Protein AF-0000000082406038 (afdb_homodimer)

Nearest PDB structures (foldseek):
  1y0g-assembly2_D  TM=9.071E-01  e=5.105E-19  Escherichia coli
  1wub-assembly1_A  TM=9.339E-01  e=1.205E-18  Thermus thermophilus
  7bwl-assembly1_A  TM=9.063E-01  e=7.434E-19  Pseudomonas aeruginosa PAO1
  5ixg-assembly1_A  TM=8.785E-01  e=8.938E-15  Burkholderia cenocepacia PC184
  5w39-assembly1_A  TM=8.557E-01  e=1.255E-11  Campylobacter jejuni

Solvent-accessible surface area (backbone atoms only — not comparable to full-atom values): 18402 Å² total; per-residue (Å²): 127,76,62,43,70,61,84,76,61,73,58,42,46,25,37,50,38,63,81,48,34,46,48,32,38,36,31,38,32,56,73,25,26,42,42,59,35,33,45,78,40,61,50,38,38,38,37,24,37,91,90,45,54,72,45,42,39,36,40,33,38,53,74,34,52,44,51,88,39,70,68,60,41,56,51,45,40,30,77,68,44,43,24,25,90,82,28,42,52,30,39,38,37,50,76,46,46,32,66,50,86,94,34,31,37,39,30,23,45,35,33,35,55,85,32,74,44,80,45,63,28,48,30,40,77,51,46,75,31,65,59,90,80,73,41,42,31,35,11,35,38,33,36,39,72,46,52,42,53,82,35,72,34,63,72,79,50,71,40,93,92,60,62,32,44,60,51,58,53,35,39,38,41,34,28,36,23,27,32,44,57,131,125,75,63,45,66,60,83,79,61,73,58,41,46,26,39,51,38,64,81,46,32,44,50,33,37,35,32,40,32,54,72,25,26,41,43,60,35,33,46,77,39,61,51,38,39,39,36,23,38,89,88,44,53,70,44,41,39,35,41,33,38,53,74,35,52,43,51,90,38,71,67,60,39,55,52,46,40,30,76,68,42,43,24,25,89,82,28,43,54,28,38,39,38,51,75,45,44,33,69,49,88,93,34,32,37,40,30,22,44,35,33,36,54,86,32,75,44,79,45,63,28,48,31,41,77,52,46,72,32,64,57,92,79,76,40,40,30,34,11,34,38,33,35,38,74,48,50,43,54,83,33,72,35,64,72,80,51,70,40,93,90,62,64,33,46,61,50,57,51,35,40,36,40,34,29,36,24,27,32,45,58,132

pLDDT: mean 94.48, std 10.63, range [30.25, 98.94]

Foldseek 3Di:
DPQPQDVADDAAKWKWDLVQKWKKKWWDFPNPDIQIKTQNDKIKMWGAHPVRHIKIKMKTQLLRICSPDPVVSVVCCPPLHQVCVVPRMKMWIWDGWDDDPQWIKTWTWIAGSRDTDIFIKTKHWPDWDQPDPQGIKTKMKIKDKDFSVNNVNDDFAADPVGDGRIHRIMIIIIITMIGGDD/DPQPQDVADDAAKWWWDLVQKWKKKWWDFPNPDIQIKTQNDKIKMWGAHPVRHIKIKMKTQLLRICSPDPVVSVVCCPPLHQVCVVPRMKMWIWDGWDDDPQWIKTWTWIAGSRDTDIDIKTKHWPDWDQPDPQGIKTKMKIKDKDFSVNNVNDDFAADPVGDGRIHRIMIIIIITMIGGDD

Sequence (364 aa):
MTTATLPTLTAGTWVIDTVHSTVGFSVRHLMVSKVRGTFDEFSGTITVAEDGTPAVEAEISVDSINTKNEQRDGHIKSADFFDVEKFPKATFKSTAVRSKGSDFVLAGDFTLHGVTREVELNLEFNGVNPGMGQGPVAGFEATTVINRKDFDISIEMPLEGGGAVVGDKITITLEIEAGLQAMTTATLPTLTAGTWVIDTVHSTVGFSVRHLMVSKVRGTFDEFSGTITVAEDGTPAVEAEISVDSINTKNEQRDGHIKSADFFDVEKFPKATFKSTAVRSKGSDFVLAGDFTLHGVTREVELNLEFNGVNPGMGQGPVAGFEATTVINRKDFDISIEMPLEGGGAVVGDKITITLEIEAGLQA

Structure (mmCIF, N/CA/C/O backbone):
data_AF-0000000082406038-model_v1
#
loop_
_entity.id
_entity.type
_entity.pdbx_description
1 polymer 'Polyisoprenoid-binding protein YceI'
#
loop_
_atom_site.group_PDB
_atom_site.id
_atom_site.type_symbol
_atom_site.label_atom_id
_atom_site.label_alt_id
_atom_site.label_comp_id
_atom_site.label_asym_id
_atom_site.label_entity_id
_atom_site.label_seq_id
_atom_site.pdbx_PDB_ins_code
_atom_site.Cartn_x
_atom_site.Cartn_y
_atom_site.Cartn_z
_atom_site.occupancy
_atom_site.B_iso_or_equiv
_atom_site.auth_seq_id
_atom_site.auth_comp_id
_atom_site.auth_asym_id
_atom_site.auth_atom_id
_atom_site.pdbx_PDB_model_num
ATOM 1 N N . MET A 1 1 ? 7.359 33.344 -6.293 1 30.25 1 MET A N 1
ATOM 2 C CA . MET A 1 1 ? 6.977 31.938 -6.285 1 30.25 1 MET A CA 1
ATOM 3 C C . MET A 1 1 ? 5.496 31.766 -5.961 1 30.25 1 MET A C 1
ATOM 5 O O . MET A 1 1 ? 5.047 32.156 -4.879 1 30.25 1 MET A O 1
ATOM 9 N N . THR A 1 2 ? 4.629 31.891 -6.918 1 34.66 2 THR A N 1
ATOM 10 C CA . THR A 1 2 ? 3.205 32.031 -6.625 1 34.66 2 THR A CA 1
ATOM 11 C C . THR A 1 2 ? 2.729 30.844 -5.766 1 34.66 2 THR A C 1
ATOM 13 O O . THR A 1 2 ? 2.9 29.688 -6.141 1 34.66 2 THR A O 1
ATOM 16 N N . THR A 1 3 ? 2.82 31 -4.469 1 43.44 3 THR A N 1
ATOM 17 C CA . THR A 1 3 ? 2.25 30.047 -3.518 1 43.44 3 THR A CA 1
ATOM 18 C C . THR A 1 3 ? 0.806 29.719 -3.883 1 43.44 3 THR A C 1
ATOM 20 O O . THR A 1 3 ? -0.015 30.625 -4.066 1 43.44 3 THR A O 1
ATOM 23 N N . ALA A 1 4 ? 0.673 28.766 -4.801 1 48.28 4 ALA A N 1
ATOM 24 C CA . ALA A 1 4 ? -0.707 28.391 -5.105 1 48.28 4 ALA A CA 1
ATOM 25 C C . ALA A 1 4 ? -1.528 28.234 -3.83 1 48.28 4 ALA A C 1
ATOM 27 O O . ALA A 1 4 ? -1.001 27.844 -2.791 1 48.28 4 ALA A O 1
ATOM 28 N N . THR A 1 5 ? -2.564 29 -3.732 1 48.31 5 THR A N 1
ATOM 29 C CA . THR A 1 5 ? -3.486 28.828 -2.613 1 48.31 5 THR A CA 1
ATOM 30 C C . THR A 1 5 ? -4.207 27.484 -2.699 1 48.31 5 THR A C 1
ATOM 32 O O . THR A 1 5 ? -4.656 27.078 -3.775 1 48.31 5 THR A O 1
ATOM 35 N N . LEU A 1 6 ? -3.816 26.297 -2.145 1 54.88 6 LEU A N 1
ATOM 36 C CA . LEU A 1 6 ? -4.656 25.109 -1.943 1 54.88 6 LEU A CA 1
ATOM 37 C C . LEU A 1 6 ? -6.121 25.516 -1.812 1 54.88 6 LEU A C 1
ATOM 39 O O . LEU A 1 6 ? -6.438 26.594 -1.312 1 54.88 6 LEU A O 1
ATOM 43 N N . PRO A 1 7 ? -7.047 25.047 -2.67 1 60.03 7 PRO A N 1
ATOM 44 C CA . PRO A 1 7 ? -8.375 25.328 -2.123 1 60.03 7 PRO A CA 1
ATOM 45 C C . PRO A 1 7 ? -8.398 25.328 -0.596 1 60.03 7 PRO A C 1
ATOM 47 O O . PRO A 1 7 ? -7.598 24.641 0.035 1 60.03 7 PRO A O 1
ATOM 50 N N . THR A 1 8 ? -8.914 26.359 0.009 1 69.12 8 THR A N 1
ATOM 51 C CA . THR A 1 8 ? -8.531 27.016 1.248 1 69.12 8 THR A CA 1
ATOM 52 C C . THR A 1 8 ? -8.828 26.125 2.453 1 69.12 8 THR A C 1
ATOM 54 O O . THR A 1 8 ? -9.992 25.828 2.74 1 69.12 8 THR A O 1
ATOM 57 N N . LEU A 1 9 ? -7.902 25.219 2.834 1 89.5 9 LEU A N 1
ATOM 58 C CA . LEU A 1 9 ? -7.965 24.719 4.203 1 89.5 9 LEU A CA 1
ATOM 59 C C . LEU A 1 9 ? -8.172 25.875 5.188 1 89.5 9 LEU A C 1
ATOM 61 O O . LEU A 1 9 ? -7.598 26.938 5.031 1 89.5 9 LEU A O 1
ATOM 65 N N . THR A 1 10 ? -9.117 25.594 6.039 1 93.75 10 THR A N 1
ATOM 66 C CA . THR A 1 10 ? -9.32 26.562 7.117 1 93.75 10 THR A CA 1
ATOM 67 C C . THR A 1 10 ? -8.008 26.828 7.848 1 93.75 10 THR A C 1
ATOM 69 O O . THR A 1 10 ? -7.242 25.906 8.125 1 93.75 10 THR A O 1
ATOM 72 N N . ALA A 1 11 ? -7.809 28.094 8.148 1 96.31 11 ALA A N 1
ATOM 73 C CA . ALA A 1 11 ? -6.617 28.469 8.914 1 96.31 11 ALA A CA 1
ATOM 74 C C . ALA A 1 11 ? -6.578 27.734 10.258 1 96.31 11 ALA A C 1
ATOM 76 O O . ALA A 1 11 ? -7.613 27.547 10.898 1 96.31 11 ALA A O 1
ATOM 77 N N . GLY A 1 12 ? -5.383 27.391 10.633 1 96.94 12 GLY A N 1
ATOM 78 C CA . GLY A 1 12 ? -5.203 26.656 11.875 1 96.94 12 GLY A CA 1
ATOM 79 C C . GLY A 1 12 ? -4.227 25.5 11.742 1 96.94 12 GLY A C 1
ATOM 80 O O . GLY A 1 12 ? -3.445 25.453 10.797 1 96.94 12 GLY A O 1
ATOM 81 N N . THR A 1 13 ? -4.195 24.703 12.766 1 97.94 13 THR A N 1
ATOM 82 C CA . THR A 1 13 ? -3.301 23.562 12.805 1 97.94 13 THR A CA 1
ATOM 83 C C . THR A 1 13 ? -4.07 22.266 12.531 1 97.94 13 THR A C 1
ATOM 85 O O . THR A 1 13 ? -5.039 21.953 13.227 1 97.94 13 THR A O 1
ATOM 88 N N . TRP A 1 14 ? -3.686 21.672 11.469 1 98.06 14 TRP A N 1
ATOM 89 C CA . TRP A 1 14 ? -4.184 20.328 11.148 1 98.06 14 TRP A CA 1
ATOM 90 C C . TRP A 1 14 ? -3.17 19.266 11.547 1 98.06 14 TRP A C 1
ATOM 92 O O . TRP A 1 14 ? -2.012 19.312 11.133 1 98.06 14 TRP A O 1
ATOM 102 N N . VAL A 1 15 ? -3.627 18.266 12.344 1 98.62 15 VAL A N 1
ATOM 103 C CA . VAL A 1 15 ? -2.725 17.219 12.82 1 98.62 15 VAL A CA 1
ATOM 104 C C . VAL A 1 15 ? -3.018 15.914 12.086 1 98.62 15 VAL A C 1
ATOM 106 O O . VAL A 1 15 ? -4.18 15.523 11.938 1 98.62 15 VAL A O 1
ATOM 109 N N . ILE A 1 16 ? -1.994 15.273 11.617 1 98.62 16 ILE A N 1
ATOM 110 C CA . ILE A 1 16 ? -2.141 14.008 10.914 1 98.62 16 ILE A CA 1
ATOM 111 C C . ILE A 1 16 ? -2.717 12.953 11.859 1 98.62 16 ILE A C 1
ATOM 113 O O . ILE A 1 16 ? -2.227 12.789 12.984 1 98.62 16 ILE A O 1
ATOM 117 N N . ASP A 1 17 ? -3.783 12.375 11.477 1 97.69 17 ASP A N 1
ATOM 118 C CA . ASP A 1 17 ? -4.363 11.219 12.156 1 97.69 17 ASP A CA 1
ATOM 119 C C . ASP A 1 17 ? -3.641 9.938 11.75 1 97.69 17 ASP A C 1
ATOM 121 O O . ASP A 1 17 ? -3.871 9.398 10.664 1 97.69 17 ASP A O 1
ATOM 125 N N . THR A 1 18 ? -2.838 9.383 12.578 1 97.44 18 THR A N 1
ATOM 126 C CA . THR A 1 18 ? -1.954 8.289 12.203 1 97.44 18 THR A CA 1
ATOM 127 C C . THR A 1 18 ? -2.746 6.996 12.016 1 97.44 18 THR A C 1
ATOM 129 O O . THR A 1 18 ? -2.301 6.086 11.312 1 97.44 18 THR A O 1
ATOM 132 N N . VAL A 1 19 ? -3.918 6.926 12.586 1 95.88 19 VAL A N 1
ATOM 133 C CA . VAL A 1 19 ? -4.762 5.746 12.461 1 95.88 19 VAL A CA 1
ATOM 134 C C . VAL A 1 19 ? -5.289 5.637 11.031 1 95.88 19 VAL A C 1
ATOM 136 O O . VAL A 1 19 ? -5.414 4.535 10.492 1 95.88 19 VAL A O 1
ATOM 139 N N . HIS A 1 20 ? -5.57 6.77 10.422 1 97.19 20 HIS A N 1
ATOM 140 C CA . HIS A 1 20 ? -6.18 6.797 9.102 1 97.19 20 HIS A CA 1
ATOM 141 C C . HIS A 1 20 ? -5.207 7.336 8.055 1 97.19 20 HIS A C 1
ATOM 143 O O . HIS A 1 20 ? -5.625 7.953 7.074 1 97.19 20 HIS A O 1
ATOM 149 N N . SER A 1 21 ? -3.992 7.188 8.328 1 98.56 21 SER A N 1
ATOM 150 C CA . SER A 1 21 ? -2.945 7.609 7.398 1 98.56 21 SER A CA 1
ATOM 151 C C . SER A 1 21 ? -1.928 6.496 7.176 1 98.56 21 SER A C 1
ATOM 153 O O . SER A 1 21 ? -1.781 5.602 8.016 1 98.56 21 SER A O 1
ATOM 155 N N . THR A 1 22 ? -1.312 6.539 6.016 1 98.69 22 THR A N 1
ATOM 156 C CA . THR A 1 22 ? -0.273 5.574 5.676 1 98.69 22 THR A CA 1
ATOM 157 C C . THR A 1 22 ? 0.958 6.285 5.113 1 98.69 22 THR A C 1
ATOM 159 O O . THR A 1 22 ? 0.836 7.191 4.289 1 98.69 22 THR A O 1
ATOM 162 N N . VAL A 1 23 ? 2.102 5.934 5.633 1 98.81 23 VAL A N 1
ATOM 163 C CA . VAL A 1 23 ? 3.402 6.219 5.035 1 98.81 23 VAL A CA 1
ATOM 164 C C . VAL A 1 23 ? 3.99 4.941 4.438 1 98.81 23 VAL A C 1
ATOM 166 O O . VAL A 1 23 ? 4.582 4.129 5.152 1 98.81 23 VAL A O 1
ATOM 169 N N . GLY A 1 24 ? 3.832 4.824 3.135 1 98.69 24 GLY A N 1
ATOM 170 C CA . GLY A 1 24 ? 4.23 3.598 2.461 1 98.69 24 GLY A CA 1
ATOM 171 C C . GLY A 1 24 ? 5.383 3.793 1.496 1 98.69 24 GLY A C 1
ATOM 172 O O . GLY A 1 24 ? 5.672 4.918 1.085 1 98.69 24 GLY A O 1
ATOM 173 N N . PHE A 1 25 ? 6.004 2.67 1.181 1 98.81 25 PHE A N 1
ATOM 174 C CA . PHE A 1 25 ? 7.039 2.662 0.156 1 98.81 25 PHE A CA 1
ATOM 175 C C . PHE A 1 25 ? 7.035 1.344 -0.608 1 98.81 25 PHE A C 1
ATOM 177 O O . PHE A 1 25 ? 6.426 0.367 -0.168 1 98.81 25 PHE A O 1
ATOM 184 N N . SER A 1 26 ? 7.645 1.351 -1.693 1 98.62 26 SER A N 1
ATOM 185 C CA . SER A 1 26 ? 7.926 0.135 -2.451 1 98.62 26 SER A CA 1
ATOM 186 C C . SER A 1 26 ? 9.273 0.221 -3.152 1 98.62 26 SER A C 1
ATOM 188 O O . SER A 1 26 ? 9.742 1.314 -3.479 1 98.62 26 SER A O 1
ATOM 190 N N . VAL A 1 27 ? 9.859 -0.886 -3.34 1 98.31 27 VAL A N 1
ATOM 191 C CA . VAL A 1 27 ? 11.156 -0.989 -4.008 1 98.31 27 VAL A CA 1
ATOM 192 C C . VAL A 1 27 ? 11.18 -2.23 -4.895 1 98.31 27 VAL A C 1
ATOM 194 O O . VAL A 1 27 ? 10.617 -3.268 -4.543 1 98.31 27 VAL A O 1
ATOM 197 N N . ARG A 1 28 ? 11.828 -2.078 -6 1 97.44 28 ARG A N 1
ATOM 198 C CA . ARG A 1 28 ? 11.93 -3.219 -6.906 1 97.44 28 ARG A CA 1
ATOM 199 C C . ARG A 1 28 ? 12.828 -4.305 -6.32 1 97.44 28 ARG A C 1
ATOM 201 O O . ARG A 1 28 ? 13.867 -4.008 -5.738 1 97.44 28 ARG A O 1
ATOM 208 N N . HIS A 1 29 ? 12.398 -5.566 -6.496 1 97.62 29 HIS A N 1
ATOM 209 C CA . HIS A 1 29 ? 13.117 -6.742 -6.027 1 97.62 29 HIS A CA 1
ATOM 210 C C . HIS A 1 29 ? 13.445 -7.684 -7.18 1 97.62 29 HIS A C 1
ATOM 212 O O . HIS A 1 29 ? 12.57 -8.023 -7.98 1 97.62 29 HIS A O 1
ATOM 218 N N . LEU A 1 30 ? 14.68 -8.102 -7.359 1 95.69 30 LEU A N 1
ATOM 219 C CA . LEU A 1 30 ? 15.195 -9.008 -8.375 1 95.69 30 LEU A CA 1
ATOM 220 C C . LEU A 1 30 ? 14.758 -8.57 -9.766 1 95.69 30 LEU A C 1
ATOM 222 O O . LEU A 1 30 ? 14.484 -9.406 -10.633 1 95.69 30 LEU A O 1
ATOM 226 N N . MET A 1 31 ? 14.445 -7.391 -9.852 1 94.69 31 MET A N 1
ATOM 227 C CA . MET A 1 31 ? 14.148 -6.719 -11.109 1 94.69 31 MET A CA 1
ATOM 228 C C . MET A 1 31 ? 12.75 -7.082 -11.609 1 94.69 31 MET A C 1
ATOM 230 O O . MET A 1 31 ? 12.289 -6.551 -12.617 1 94.69 31 MET A O 1
ATOM 234 N N . VAL A 1 32 ? 12.008 -7.852 -10.875 1 95.38 32 VAL A N 1
ATOM 235 C CA . VAL A 1 32 ? 10.781 -8.336 -11.5 1 95.38 32 VAL A CA 1
ATOM 236 C C . VAL A 1 32 ? 9.602 -8.109 -10.562 1 95.38 32 VAL A C 1
ATOM 238 O O . VAL A 1 32 ? 8.445 -8.211 -10.977 1 95.38 32 VAL A O 1
ATOM 241 N N . SER A 1 33 ? 9.844 -7.848 -9.312 1 96.94 33 SER A N 1
ATOM 242 C CA . SER A 1 33 ? 8.75 -7.664 -8.352 1 96.94 33 SER A CA 1
ATOM 243 C C . SER A 1 33 ? 8.992 -6.449 -7.465 1 96.94 33 SER A C 1
ATOM 245 O O . SER A 1 33 ? 10.055 -5.82 -7.539 1 96.94 33 SER A O 1
ATOM 247 N N . LYS A 1 34 ? 7.957 -6.141 -6.73 1 97.69 34 LYS A N 1
ATOM 248 C CA . LYS A 1 34 ? 8.062 -5.07 -5.742 1 97.69 34 LYS A CA 1
ATOM 249 C C . LYS A 1 34 ? 7.848 -5.605 -4.328 1 97.69 34 LYS A C 1
ATOM 251 O O . LYS A 1 34 ? 6.977 -6.445 -4.102 1 97.69 34 LYS A O 1
ATOM 256 N N . VAL A 1 35 ? 8.672 -5.141 -3.51 1 97.56 35 VAL A N 1
ATOM 257 C CA . VAL A 1 35 ? 8.422 -5.301 -2.08 1 97.56 35 VAL A CA 1
ATOM 258 C C . VAL A 1 35 ? 7.816 -4.02 -1.516 1 97.56 35 VAL A C 1
ATOM 260 O O . VAL A 1 35 ? 8.297 -2.918 -1.796 1 97.56 35 VAL A O 1
ATOM 263 N N . ARG A 1 36 ? 6.738 -4.203 -0.73 1 98.06 36 ARG A N 1
ATOM 264 C CA . ARG A 1 36 ? 6.062 -3.062 -0.12 1 98.06 36 ARG A CA 1
ATOM 265 C C . ARG A 1 36 ? 6.234 -3.068 1.395 1 98.06 36 ARG A C 1
ATOM 267 O O . ARG A 1 36 ? 6.266 -4.133 2.018 1 98.06 36 ARG A O 1
ATOM 274 N N . GLY A 1 37 ? 6.324 -1.84 1.905 1 98.12 37 GLY A N 1
ATOM 275 C CA . GLY A 1 37 ? 6.367 -1.666 3.348 1 98.12 37 GLY A CA 1
ATOM 276 C C . GLY A 1 37 ? 5.793 -0.339 3.807 1 98.12 37 GLY A C 1
ATOM 277 O O . GLY A 1 37 ? 5.316 0.453 2.99 1 98.12 37 GLY A O 1
ATOM 278 N N . THR A 1 38 ? 5.723 -0.219 5.082 1 98.62 38 THR A N 1
ATOM 279 C CA . THR A 1 38 ? 5.266 1.009 5.723 1 98.62 38 THR A CA 1
ATOM 280 C C . THR A 1 38 ? 6.184 1.386 6.883 1 98.62 38 THR A C 1
ATOM 282 O O . THR A 1 38 ? 7.02 0.585 7.305 1 98.62 38 THR A O 1
ATOM 285 N N . PHE A 1 39 ? 6.086 2.607 7.262 1 98.81 39 PHE A N 1
ATOM 286 C CA . PHE A 1 39 ? 6.512 3.008 8.602 1 98.81 39 PHE A CA 1
ATOM 287 C C . PHE A 1 39 ? 5.309 3.184 9.516 1 98.81 39 PHE A C 1
ATOM 289 O O . PHE A 1 39 ? 4.387 3.939 9.203 1 98.81 39 PHE A O 1
ATOM 296 N N . ASP A 1 40 ? 5.391 2.604 10.688 1 98.12 40 ASP A N 1
ATOM 297 C CA . ASP A 1 40 ? 4.184 2.475 11.5 1 98.12 40 ASP A CA 1
ATOM 298 C C . ASP A 1 40 ? 4.098 3.59 12.539 1 98.12 40 ASP A C 1
ATOM 300 O O . ASP A 1 40 ? 3.045 3.803 13.141 1 98.12 40 ASP A O 1
ATOM 304 N N . GLU A 1 41 ? 5.191 4.242 12.758 1 98.69 41 GLU A N 1
ATOM 305 C CA . GLU A 1 41 ? 5.215 5.34 13.719 1 98.69 41 GLU A CA 1
ATOM 306 C C . GLU A 1 41 ? 5.656 6.645 13.062 1 98.69 41 GLU A C 1
ATOM 308 O O . GLU A 1 41 ? 6.805 6.773 12.641 1 98.69 41 GLU A O 1
ATOM 313 N N . PHE A 1 42 ? 4.766 7.523 13 1 98.88 42 PHE A N 1
ATOM 314 C CA . PHE A 1 42 ? 5.023 8.828 12.406 1 98.88 42 PHE A CA 1
ATOM 315 C C . PHE A 1 42 ? 4.082 9.883 12.977 1 98.88 42 PHE A C 1
ATOM 317 O O . PHE A 1 42 ? 3.127 9.547 13.688 1 98.88 42 PHE A O 1
ATOM 324 N N . SER A 1 43 ? 4.43 11.109 12.688 1 98.88 43 SER A N 1
ATOM 325 C CA . SER A 1 43 ? 3.609 12.258 13.047 1 98.88 43 SER A CA 1
ATOM 326 C C . SER A 1 43 ? 3.801 13.406 12.055 1 98.88 43 SER A C 1
ATOM 328 O O . SER A 1 43 ? 4.75 13.398 11.266 1 98.88 43 SER A O 1
ATOM 330 N N . GLY A 1 44 ? 2.848 14.32 12.109 1 98.75 44 GLY A N 1
ATOM 331 C CA . GLY A 1 44 ? 2.973 15.484 11.258 1 98.75 44 GLY A CA 1
ATOM 332 C C . GLY A 1 44 ? 1.869 16.5 11.469 1 98.75 44 GLY A C 1
ATOM 333 O O . GLY A 1 44 ? 0.83 16.188 12.055 1 98.75 44 GLY A O 1
ATOM 334 N N . THR A 1 45 ? 2.211 17.688 11.016 1 98.69 45 THR A N 1
ATOM 335 C CA . THR A 1 45 ? 1.283 18.812 11.125 1 98.69 45 THR A CA 1
ATOM 336 C C . THR A 1 45 ? 1.277 19.625 9.844 1 98.69 45 THR A C 1
ATOM 338 O O . THR A 1 45 ? 2.316 19.797 9.195 1 98.69 45 THR A O 1
ATOM 341 N N . ILE A 1 46 ? 0.121 20.062 9.539 1 98.25 46 ILE A N 1
ATOM 342 C CA . ILE A 1 46 ? -0.108 21.062 8.516 1 98.25 46 ILE A CA 1
ATOM 343 C C . ILE A 1 46 ? -0.619 22.359 9.156 1 98.25 46 ILE A C 1
ATOM 345 O O . ILE A 1 46 ? -1.693 22.359 9.766 1 98.25 46 ILE A O 1
ATOM 349 N N . THR A 1 47 ? 0.121 23.359 9.055 1 97.94 47 THR A N 1
ATOM 350 C CA . THR A 1 47 ? -0.319 24.656 9.547 1 97.94 47 THR A CA 1
ATOM 351 C C . THR A 1 47 ? -0.717 25.562 8.383 1 97.94 47 THR A C 1
ATOM 353 O O . THR A 1 47 ? 0.011 25.672 7.395 1 97.94 47 THR A O 1
ATOM 356 N N . VAL A 1 48 ? -1.856 26.141 8.547 1 96.56 48 VAL A N 1
ATOM 357 C CA . VAL A 1 48 ? -2.348 27.109 7.562 1 96.56 48 VAL A CA 1
ATOM 358 C C . VAL A 1 48 ? -2.473 28.484 8.203 1 96.56 48 VAL A C 1
ATOM 360 O O . VAL A 1 48 ? -3.23 28.672 9.156 1 96.56 48 VAL A O 1
ATOM 363 N N . ALA A 1 49 ? -1.718 29.375 7.68 1 95.56 49 ALA A N 1
ATOM 364 C CA . ALA A 1 49 ? -1.762 30.734 8.188 1 95.56 49 ALA A CA 1
ATOM 365 C C . ALA A 1 49 ? -3.094 31.406 7.848 1 95.56 49 ALA A C 1
ATOM 367 O O . ALA A 1 49 ? -3.877 30.875 7.055 1 95.56 49 ALA A O 1
ATOM 368 N N . GLU A 1 50 ? -3.342 32.562 8.469 1 94.44 50 GLU A N 1
ATOM 369 C CA . GLU A 1 50 ? -4.578 33.281 8.234 1 94.44 50 GLU A CA 1
ATOM 370 C C . GLU A 1 50 ? -4.719 33.688 6.77 1 94.44 50 GLU A C 1
ATOM 372 O O . GLU A 1 50 ? -5.832 33.781 6.246 1 94.44 50 GLU A O 1
ATOM 377 N N . ASP A 1 51 ? -3.656 33.906 6.078 1 91.69 51 ASP A N 1
ATOM 378 C CA . ASP A 1 51 ? -3.707 34.344 4.68 1 91.69 51 ASP A CA 1
ATOM 379 C C . ASP A 1 51 ? -3.812 33.125 3.744 1 91.69 51 ASP A C 1
ATOM 381 O O . ASP A 1 51 ? -3.75 33.281 2.521 1 91.69 51 ASP A O 1
ATOM 385 N N . GLY A 1 52 ? -3.805 31.938 4.398 1 91.62 52 GLY A N 1
ATOM 386 C CA . GLY A 1 52 ? -3.998 30.719 3.613 1 91.62 52 GLY A CA 1
ATOM 387 C C . GLY A 1 52 ? -2.703 29.984 3.32 1 91.62 52 GLY A C 1
ATOM 388 O O . GLY A 1 52 ? -2.717 28.906 2.729 1 91.62 52 GLY A O 1
ATOM 389 N N . THR A 1 53 ? -1.553 30.531 3.779 1 92.94 53 THR A N 1
ATOM 390 C CA . THR A 1 53 ? -0.264 29.906 3.492 1 92.94 53 THR A CA 1
ATOM 391 C C . THR A 1 53 ? -0.083 28.641 4.309 1 92.94 53 THR A C 1
ATOM 393 O O . THR A 1 53 ? -0.157 28.656 5.539 1 92.94 53 THR A O 1
ATOM 396 N N . PRO A 1 54 ? 0.225 27.562 3.627 1 95.25 54 PRO A N 1
ATOM 397 C CA . PRO A 1 54 ? 0.404 26.297 4.359 1 95.25 54 PRO A CA 1
ATOM 398 C C . PRO A 1 54 ? 1.867 26 4.68 1 95.25 54 PRO A C 1
ATOM 400 O O . PRO A 1 54 ? 2.766 26.531 4.02 1 95.25 54 PRO A O 1
ATOM 403 N N . ALA A 1 55 ? 2.076 25.234 5.648 1 97.31 55 ALA A N 1
ATOM 404 C CA . ALA A 1 55 ? 3.359 24.656 6.023 1 97.31 55 ALA A CA 1
ATOM 405 C C . ALA A 1 55 ? 3.174 23.25 6.594 1 97.31 55 ALA A C 1
ATOM 407 O O . ALA A 1 55 ? 2.254 23 7.375 1 97.31 55 ALA A O 1
ATOM 408 N N . VAL A 1 56 ? 4.051 22.344 6.16 1 98.56 56 VAL A N 1
ATOM 409 C CA . VAL A 1 56 ? 3.967 20.953 6.605 1 98.56 56 VAL A CA 1
ATOM 410 C C . VAL A 1 56 ? 5.258 20.562 7.32 1 98.56 56 VAL A C 1
ATOM 412 O O . VAL A 1 56 ? 6.352 20.875 6.852 1 98.56 56 VAL A O 1
ATOM 415 N N . GLU A 1 57 ? 5.148 19.938 8.398 1 98.88 57 GLU A N 1
ATOM 416 C CA . GLU A 1 57 ? 6.23 19.25 9.109 1 98.88 57 GLU A CA 1
ATOM 4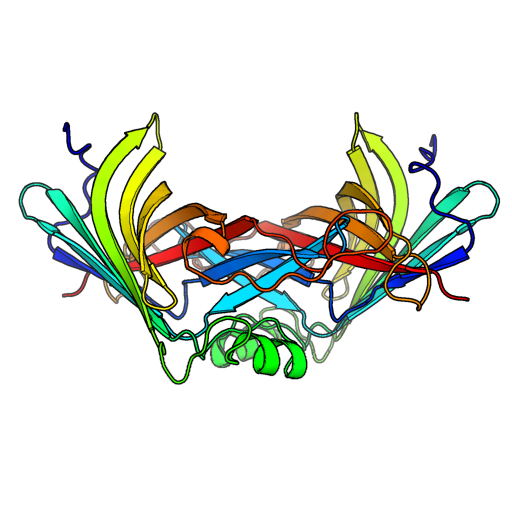17 C C . GLU A 1 57 ? 5.828 17.828 9.492 1 98.88 57 GLU A C 1
ATOM 419 O O . GLU A 1 57 ? 4.691 17.594 9.906 1 98.88 57 GLU A O 1
ATOM 424 N N . ALA A 1 58 ? 6.762 16.938 9.312 1 98.94 58 ALA A N 1
ATOM 425 C CA . ALA A 1 58 ? 6.484 15.539 9.648 1 98.94 58 ALA A CA 1
ATOM 426 C C . ALA A 1 58 ? 7.742 14.828 10.148 1 98.94 58 ALA A C 1
ATOM 428 O O . ALA A 1 58 ? 8.859 15.258 9.852 1 98.94 58 ALA A O 1
ATOM 429 N N . GLU A 1 59 ? 7.52 13.852 10.938 1 98.94 59 GLU A N 1
ATOM 430 C CA . GLU A 1 59 ? 8.57 12.984 11.469 1 98.94 59 GLU A CA 1
ATOM 431 C C . GLU A 1 59 ? 8.18 11.516 11.375 1 98.94 59 GLU A C 1
ATOM 433 O O . GLU A 1 59 ? 7.031 11.156 11.625 1 98.94 59 GLU A O 1
ATOM 438 N N . ILE A 1 60 ? 9.18 10.734 11.039 1 98.94 60 ILE A N 1
ATOM 439 C CA . ILE A 1 60 ? 9.016 9.281 10.961 1 98.94 60 ILE A CA 1
ATOM 440 C C . ILE A 1 60 ? 10.031 8.594 11.867 1 98.94 60 ILE A C 1
ATOM 442 O O . ILE A 1 60 ? 11.219 8.93 11.836 1 98.94 60 ILE A O 1
ATOM 446 N N . SER A 1 61 ? 9.562 7.715 12.688 1 98.88 61 SER A N 1
ATOM 447 C CA . SER A 1 61 ? 10.484 6.801 13.359 1 98.88 61 SER A CA 1
ATOM 448 C C . SER A 1 61 ? 10.977 5.719 12.406 1 98.88 61 SER A C 1
ATOM 450 O O . SER A 1 61 ? 10.219 4.816 12.031 1 98.88 61 SER A O 1
ATOM 452 N N . VAL A 1 62 ? 12.211 5.75 12.133 1 98.75 62 VAL A N 1
ATOM 453 C CA . VAL A 1 62 ? 12.75 4.875 11.094 1 98.75 62 VAL A CA 1
ATOM 454 C C . VAL A 1 62 ? 12.742 3.43 11.578 1 98.75 62 VAL A C 1
ATOM 456 O O . VAL A 1 62 ? 12.57 2.502 10.781 1 98.75 62 VAL A O 1
ATOM 459 N N . ASP A 1 63 ? 12.812 3.252 12.852 1 98.31 63 ASP A N 1
ATOM 460 C CA . ASP A 1 63 ? 12.836 1.915 13.438 1 98.31 63 ASP A CA 1
ATOM 461 C C . ASP A 1 63 ? 11.461 1.257 13.359 1 98.31 63 ASP A C 1
ATOM 463 O O . ASP A 1 63 ? 11.312 0.075 13.68 1 98.31 63 ASP A O 1
ATOM 467 N N . SER A 1 64 ? 10.516 1.961 12.898 1 98.62 64 SER A N 1
ATOM 468 C CA . SER A 1 64 ? 9.164 1.416 12.836 1 98.62 64 SER A CA 1
ATOM 469 C C . SER A 1 64 ? 8.875 0.803 11.469 1 98.62 64 SER A C 1
ATOM 471 O O . SER A 1 64 ? 7.723 0.523 11.141 1 98.62 64 SER A O 1
ATOM 473 N N . ILE A 1 65 ? 9.867 0.661 10.664 1 98.62 65 ILE A N 1
ATOM 474 C CA . ILE A 1 65 ? 9.703 0.061 9.344 1 98.62 65 ILE A CA 1
ATOM 475 C C . ILE A 1 65 ? 9.047 -1.311 9.477 1 98.62 65 ILE A C 1
ATOM 477 O O . ILE A 1 65 ? 9.367 -2.072 10.398 1 98.62 65 ILE A O 1
ATOM 481 N N . ASN A 1 66 ? 8.141 -1.575 8.586 1 98.31 66 ASN A N 1
ATOM 482 C CA . ASN A 1 66 ? 7.379 -2.822 8.57 1 98.31 66 ASN A CA 1
ATOM 483 C C . ASN A 1 66 ? 7.203 -3.346 7.145 1 98.31 66 ASN A C 1
ATOM 485 O O . ASN A 1 66 ? 6.43 -2.789 6.367 1 98.31 66 ASN A O 1
ATOM 489 N N . THR A 1 67 ? 7.934 -4.406 6.773 1 97.56 67 THR A N 1
ATOM 490 C CA . THR A 1 67 ? 7.805 -5.062 5.477 1 97.56 67 THR A CA 1
ATOM 491 C C . THR A 1 67 ? 7.145 -6.43 5.629 1 97.56 67 THR A C 1
ATOM 493 O O . THR A 1 67 ? 7.211 -7.262 4.723 1 97.56 67 THR A O 1
ATOM 496 N N . LYS A 1 68 ? 6.672 -6.703 6.797 1 95.56 68 LYS A N 1
ATOM 497 C CA . LYS A 1 68 ? 5.988 -7.941 7.172 1 95.56 68 LYS A CA 1
ATOM 498 C C . LYS A 1 68 ? 6.961 -9.117 7.191 1 95.56 68 LYS A C 1
ATOM 500 O O . LYS A 1 68 ? 6.559 -10.258 6.957 1 95.56 68 LYS A O 1
ATOM 505 N N . ASN A 1 69 ? 8.188 -8.875 7.281 1 97.44 69 ASN A N 1
ATOM 506 C CA . ASN A 1 69 ? 9.25 -9.859 7.441 1 97.44 69 ASN A CA 1
ATOM 507 C C . ASN A 1 69 ? 10.273 -9.422 8.484 1 97.44 69 ASN A C 1
ATOM 509 O O . ASN A 1 69 ? 11.062 -8.516 8.234 1 97.44 69 ASN A O 1
ATOM 513 N N . GLU A 1 70 ? 10.242 -10.086 9.602 1 97.44 70 GLU A N 1
ATOM 514 C CA . GLU A 1 70 ? 11.039 -9.656 10.75 1 97.44 70 GLU A CA 1
ATOM 515 C C . GLU A 1 70 ? 12.531 -9.656 10.43 1 97.44 70 GLU A C 1
ATOM 517 O O . GLU A 1 70 ? 13.258 -8.742 10.828 1 97.44 70 GLU A O 1
ATOM 522 N N . GLN A 1 71 ? 12.953 -10.688 9.828 1 97.62 71 GLN A N 1
ATOM 523 C CA . GLN A 1 71 ? 14.375 -10.781 9.484 1 97.62 71 GLN A CA 1
ATOM 524 C C . GLN A 1 71 ? 14.781 -9.648 8.547 1 97.62 71 GLN A C 1
ATOM 526 O O . GLN A 1 71 ? 15.812 -9.008 8.758 1 97.62 71 GLN A O 1
ATOM 531 N N . ARG A 1 72 ? 14.055 -9.453 7.516 1 97.56 72 AR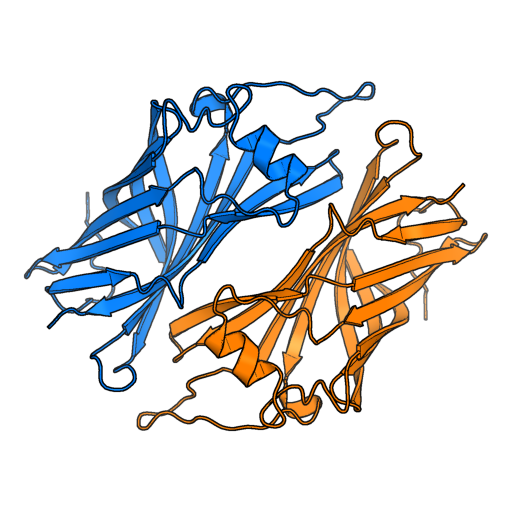G A N 1
ATOM 532 C CA . ARG A 1 72 ? 14.305 -8.359 6.582 1 97.56 72 ARG A CA 1
ATOM 533 C C . ARG A 1 72 ? 14.289 -7.016 7.297 1 97.56 72 ARG A C 1
ATOM 535 O O . ARG A 1 72 ? 15.195 -6.203 7.113 1 97.56 72 ARG A O 1
ATOM 542 N N . ASP A 1 73 ? 13.336 -6.801 8.102 1 98.44 73 ASP A N 1
ATOM 543 C CA . ASP A 1 73 ? 13.242 -5.543 8.836 1 98.44 73 ASP A CA 1
ATOM 544 C C . ASP A 1 73 ? 14.461 -5.336 9.734 1 98.44 73 ASP A C 1
ATOM 546 O O . ASP A 1 73 ? 15 -4.23 9.812 1 98.44 73 ASP A O 1
ATOM 550 N N . GLY A 1 74 ? 14.82 -6.441 10.414 1 98.5 74 GLY A N 1
ATOM 551 C CA . GLY A 1 74 ? 16.016 -6.355 11.234 1 98.5 74 GLY A CA 1
ATOM 552 C C . GLY A 1 74 ? 17.25 -5.938 10.453 1 98.5 74 GLY A C 1
ATOM 553 O O . GLY A 1 74 ? 18.031 -5.105 10.914 1 98.5 74 GLY A O 1
ATOM 554 N N . HIS A 1 75 ? 17.422 -6.484 9.305 1 97.69 75 HIS A N 1
ATOM 555 C CA . HIS A 1 75 ? 18.562 -6.145 8.461 1 97.69 75 HIS A CA 1
ATOM 556 C C . HIS A 1 75 ? 18.484 -4.695 7.984 1 97.69 75 HIS A C 1
ATOM 558 O O . HIS A 1 75 ? 19.484 -3.967 8.039 1 97.69 75 HIS A O 1
ATOM 564 N N . ILE A 1 76 ? 17.344 -4.227 7.574 1 97.81 76 ILE A N 1
ATOM 565 C CA . ILE A 1 76 ? 17.156 -2.879 7.047 1 97.81 76 ILE A CA 1
ATOM 566 C C . ILE A 1 76 ? 17.469 -1.85 8.133 1 97.81 76 ILE A C 1
ATOM 568 O O . ILE A 1 76 ? 17.984 -0.77 7.844 1 97.81 76 ILE A O 1
ATOM 572 N N . LYS A 1 77 ? 17.25 -2.141 9.344 1 98.5 77 LYS A N 1
ATOM 573 C CA . LYS A 1 77 ? 17.469 -1.226 10.461 1 98.5 77 LYS A CA 1
ATOM 574 C C . LYS A 1 77 ? 18.953 -1.113 10.797 1 98.5 77 LYS A C 1
ATOM 576 O O . LYS A 1 77 ? 19.375 -0.197 11.508 1 98.5 77 LYS A O 1
ATOM 581 N N . SER A 1 78 ? 19.719 -2.002 10.289 1 98 78 SER A N 1
ATOM 582 C CA . SER A 1 78 ? 21.141 -2.09 10.633 1 98 78 SER A CA 1
ATOM 583 C C . SER A 1 78 ? 21.953 -1.019 9.914 1 98 78 SER A C 1
ATOM 585 O O . SER A 1 78 ? 21.391 -0.222 9.148 1 98 78 SER A O 1
ATOM 587 N N . ALA A 1 79 ? 23.281 -1.068 10.109 1 96.94 79 ALA A N 1
ATOM 588 C CA . ALA A 1 79 ? 24.203 -0.081 9.562 1 96.94 79 ALA A CA 1
ATOM 589 C C . ALA A 1 79 ? 24.359 -0.253 8.047 1 96.94 79 ALA A C 1
ATOM 591 O O . ALA A 1 79 ? 24.844 0.644 7.359 1 96.94 79 ALA A O 1
ATOM 592 N N . ASP A 1 80 ? 23.953 -1.391 7.5 1 95.69 80 ASP A N 1
ATOM 593 C CA . ASP A 1 80 ? 24 -1.615 6.059 1 95.69 80 ASP A CA 1
ATOM 594 C C . ASP A 1 80 ? 23 -0.721 5.332 1 95.69 80 ASP A C 1
ATOM 596 O O . ASP A 1 80 ? 23.188 -0.393 4.156 1 95.69 80 ASP A O 1
ATOM 600 N N . PHE A 1 81 ? 21.938 -0.323 6.059 1 97.44 81 PHE A N 1
ATOM 601 C CA . PHE A 1 81 ? 20.875 0.471 5.445 1 97.44 81 PHE A CA 1
ATOM 602 C C . PHE A 1 81 ? 20.609 1.735 6.254 1 97.44 81 PHE A C 1
ATOM 604 O O . PHE A 1 81 ? 21.391 2.688 6.203 1 97.44 81 PHE A O 1
ATOM 611 N N . PHE A 1 82 ? 19.656 1.742 7.176 1 98.31 82 PHE A N 1
ATOM 612 C CA . PHE A 1 82 ? 19.188 2.973 7.801 1 98.31 82 PHE A CA 1
ATOM 613 C C . PHE A 1 82 ? 20.078 3.354 8.977 1 98.31 82 PHE A C 1
ATOM 615 O O . PHE A 1 82 ? 20.078 4.508 9.414 1 98.31 82 PHE A O 1
ATOM 622 N N . ASP A 1 83 ? 20.812 2.35 9.586 1 98.44 83 ASP A N 1
ATOM 623 C CA . ASP A 1 83 ? 21.594 2.635 10.789 1 98.44 83 ASP A CA 1
ATOM 624 C C . ASP A 1 83 ? 20.75 3.373 11.828 1 98.44 83 ASP A C 1
ATOM 626 O O . ASP A 1 83 ? 21.125 4.445 12.297 1 98.44 83 ASP A O 1
ATOM 630 N N . VAL A 1 84 ? 19.703 2.75 12.289 1 98.5 84 VAL A N 1
ATOM 631 C CA . VAL A 1 84 ? 18.656 3.41 13.062 1 98.5 84 VAL A CA 1
ATOM 632 C C . VAL A 1 84 ? 19.219 3.846 14.422 1 98.5 84 VAL A C 1
ATOM 634 O O . VAL A 1 84 ? 18.703 4.77 15.047 1 98.5 84 VAL A O 1
ATOM 637 N N . GLU A 1 85 ? 20.141 3.15 14.922 1 98.44 85 GLU A N 1
ATOM 638 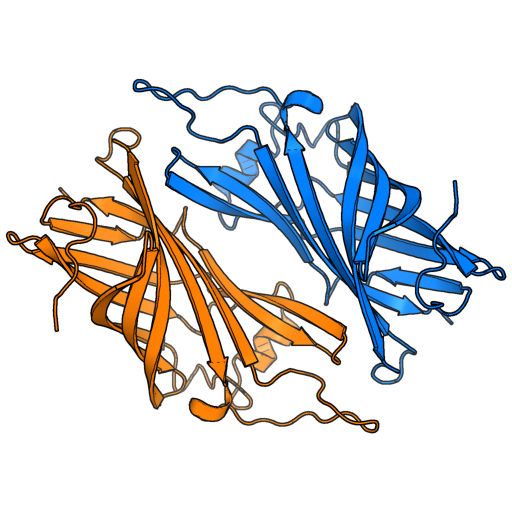C CA . GLU A 1 85 ? 20.734 3.545 16.188 1 98.44 85 GLU A CA 1
ATOM 639 C C . GLU A 1 85 ? 21.344 4.945 16.094 1 98.44 85 GLU A C 1
ATOM 641 O O . GLU A 1 85 ? 21.25 5.727 17.047 1 98.44 85 GLU A O 1
ATOM 646 N N . LYS A 1 86 ? 21.938 5.227 14.977 1 98.62 86 LYS A N 1
ATOM 647 C CA . LYS A 1 86 ? 22.578 6.523 14.773 1 98.62 86 LYS A CA 1
ATOM 648 C C . LYS A 1 86 ? 21.594 7.547 14.234 1 98.62 86 LYS A C 1
ATOM 650 O O . LYS A 1 86 ? 21.656 8.727 14.586 1 98.62 86 LYS A O 1
ATOM 655 N N . PHE A 1 87 ? 20.75 7.102 13.414 1 98.81 87 PHE A N 1
ATOM 656 C CA . PHE A 1 87 ? 19.781 7.969 12.75 1 98.81 87 PHE A CA 1
ATOM 657 C C . PHE A 1 87 ? 18.375 7.457 12.961 1 98.81 87 PHE A C 1
ATOM 659 O O . PHE A 1 87 ? 17.734 6.953 12.031 1 98.81 87 PHE A O 1
ATOM 666 N N . PRO A 1 88 ? 17.766 7.652 14.062 1 98.69 88 PRO A N 1
ATOM 667 C CA . PRO A 1 88 ? 16.5 7.008 14.422 1 98.69 88 PRO A CA 1
ATOM 668 C C . PRO A 1 88 ? 15.297 7.668 13.758 1 98.69 88 PRO A C 1
ATOM 670 O O . PRO A 1 88 ? 14.203 7.09 13.742 1 98.69 88 PRO A O 1
ATOM 673 N N . LYS A 1 89 ? 15.5 8.93 13.164 1 98.81 89 LYS A N 1
ATOM 674 C CA . LYS A 1 89 ? 14.344 9.664 12.656 1 98.81 89 LYS A CA 1
ATOM 675 C C . LYS A 1 89 ? 14.586 10.148 11.227 1 98.81 89 LYS A C 1
ATOM 677 O O . LYS A 1 89 ? 15.727 10.422 10.844 1 98.81 89 LYS A O 1
ATOM 682 N N . ALA A 1 90 ? 13.57 10.172 10.492 1 98.88 90 ALA A N 1
ATOM 683 C CA . ALA A 1 90 ? 13.484 10.953 9.258 1 98.88 90 ALA A CA 1
ATOM 684 C C . ALA A 1 90 ? 12.539 12.133 9.422 1 98.88 90 ALA A C 1
ATOM 686 O O . ALA A 1 90 ? 11.531 12.039 10.125 1 98.88 90 ALA A O 1
ATOM 687 N N . THR A 1 91 ? 12.828 13.234 8.742 1 98.94 91 THR A N 1
ATOM 688 C CA . THR A 1 91 ? 12 14.422 8.906 1 98.94 91 THR A CA 1
ATOM 689 C C . THR A 1 91 ? 11.742 15.094 7.562 1 98.94 91 THR A C 1
ATOM 691 O O . THR A 1 91 ? 12.523 14.93 6.621 1 98.94 91 THR A O 1
ATOM 694 N N . PHE A 1 92 ? 10.68 15.727 7.488 1 98.94 92 PHE A N 1
ATOM 695 C CA . PHE A 1 92 ? 10.305 16.547 6.336 1 98.94 92 PHE A CA 1
ATOM 696 C C . PHE A 1 92 ? 9.797 17.906 6.781 1 98.94 92 PHE A C 1
ATOM 698 O O . PHE A 1 92 ? 9.016 18 7.73 1 98.94 92 PHE A O 1
ATOM 705 N N . LYS A 1 93 ? 10.227 18.922 6.121 1 98.94 93 LYS A N 1
ATOM 706 C CA . LYS A 1 93 ? 9.75 20.297 6.289 1 98.94 93 LYS A CA 1
ATOM 707 C C . LYS A 1 93 ? 9.5 20.953 4.938 1 98.94 93 LYS A C 1
ATOM 709 O O . LYS A 1 93 ? 10.414 21.109 4.133 1 98.94 93 LYS A O 1
ATOM 714 N N . SER A 1 94 ? 8.281 21.438 4.777 1 98.69 94 SER A N 1
ATOM 715 C CA . SER A 1 94 ? 7.938 22.016 3.484 1 98.69 94 SER A CA 1
ATOM 716 C C . SER A 1 94 ? 8.617 23.359 3.285 1 98.69 94 SER A C 1
ATOM 718 O O . SER A 1 94 ? 8.891 24.078 4.254 1 98.69 94 SER A O 1
ATOM 720 N N . THR A 1 95 ? 8.867 23.609 2.033 1 98.31 95 THR A N 1
ATOM 721 C CA . THR A 1 95 ? 9.445 24.891 1.676 1 98.31 95 THR A CA 1
ATOM 722 C C . THR A 1 95 ? 8.547 25.641 0.692 1 98.31 95 THR A C 1
ATOM 724 O O . THR A 1 95 ? 8.57 26.875 0.63 1 98.31 95 THR A O 1
ATOM 727 N N . ALA A 1 96 ? 7.77 24.859 -0.084 1 95.88 96 ALA A N 1
ATOM 728 C CA . ALA A 1 96 ? 6.891 25.5 -1.066 1 95.88 96 ALA A CA 1
ATOM 729 C C . ALA A 1 96 ? 5.754 24.562 -1.467 1 95.88 96 ALA A C 1
ATOM 731 O O . ALA A 1 96 ? 5.902 23.344 -1.417 1 95.88 96 ALA A O 1
ATOM 732 N N . VAL A 1 97 ? 4.695 25.172 -1.823 1 95.38 97 VAL A N 1
ATOM 733 C CA . VAL A 1 97 ? 3.594 24.484 -2.488 1 95.38 97 VAL A CA 1
ATOM 734 C C . VAL A 1 97 ? 3.209 25.234 -3.76 1 95.38 97 VAL A C 1
ATOM 736 O O . VAL A 1 97 ? 3.078 26.453 -3.748 1 95.38 97 VAL A O 1
ATOM 739 N N . ARG A 1 98 ? 3.145 24.469 -4.848 1 94.44 98 ARG A N 1
ATOM 740 C CA . ARG A 1 98 ? 2.795 25.078 -6.125 1 94.44 98 ARG A CA 1
ATOM 741 C C . ARG A 1 98 ? 1.656 24.328 -6.801 1 94.44 98 ARG A C 1
ATOM 743 O O . ARG A 1 98 ? 1.562 23.094 -6.688 1 94.44 98 ARG A O 1
ATOM 750 N N . SER A 1 99 ? 0.887 25.062 -7.527 1 93.31 99 SER A N 1
ATOM 751 C CA . SER A 1 99 ? -0.182 24.438 -8.289 1 93.31 99 SER A CA 1
ATOM 752 C C . SER A 1 99 ? 0.367 23.719 -9.531 1 93.31 99 SER A C 1
ATOM 754 O O . SER A 1 99 ? 1.322 24.203 -10.148 1 93.31 99 SER A O 1
ATOM 756 N N . LYS A 1 100 ? -0.16 22.672 -9.836 1 94.25 100 LYS A N 1
ATOM 757 C CA . LYS A 1 100 ? 0.106 21.906 -11.047 1 94.25 100 LYS A CA 1
ATOM 758 C C . LYS A 1 100 ? -1.184 21.328 -11.625 1 94.25 100 LYS A C 1
ATOM 760 O O . LYS A 1 100 ? -1.541 20.188 -11.336 1 94.25 100 LYS A O 1
ATOM 765 N N . GLY A 1 101 ? -1.821 22.125 -12.516 1 91.88 101 GLY A N 1
ATOM 766 C CA . GLY A 1 101 ? -3.16 21.75 -12.945 1 91.88 101 GLY A CA 1
ATOM 767 C C . GLY A 1 101 ? -4.168 21.719 -11.812 1 91.88 101 GLY A C 1
ATOM 768 O O . GLY A 1 101 ? -4.336 22.719 -11.102 1 91.88 101 GLY A O 1
ATOM 769 N N . SER A 1 102 ? -4.777 20.594 -11.656 1 91 102 SER A N 1
ATOM 770 C CA . SER A 1 102 ? -5.727 20.422 -10.562 1 91 102 SER A CA 1
ATOM 771 C C . SER A 1 102 ? -5.039 19.906 -9.305 1 91 102 SER A C 1
ATOM 773 O O . SER A 1 102 ? -5.664 19.797 -8.25 1 91 102 SER A O 1
ATOM 775 N N . ASP A 1 103 ? -3.832 19.609 -9.508 1 95.31 103 ASP A N 1
ATOM 776 C CA . ASP A 1 103 ? -3.064 19.062 -8.398 1 95.31 103 ASP A CA 1
ATOM 777 C C . ASP A 1 103 ? -2.016 20.047 -7.91 1 95.31 103 ASP A C 1
ATOM 779 O O . ASP A 1 103 ? -2.148 21.25 -8.125 1 95.31 103 ASP A O 1
ATOM 783 N N . PHE A 1 104 ? -1.077 19.516 -7.043 1 96.38 104 PHE A N 1
ATOM 784 C CA . PHE A 1 104 ? -0.047 20.359 -6.453 1 96.38 104 PHE A CA 1
ATOM 785 C C . PHE A 1 104 ? 1.297 19.641 -6.43 1 96.38 104 PHE A C 1
ATOM 787 O O . PHE A 1 104 ? 1.357 18.422 -6.605 1 96.38 104 PHE A O 1
ATOM 794 N N . VAL A 1 105 ? 2.283 20.453 -6.316 1 97.88 105 VAL A N 1
ATOM 795 C CA . VAL A 1 105 ? 3.617 19.969 -5.969 1 97.88 105 VAL A CA 1
ATOM 796 C C . VAL A 1 105 ? 4.043 20.547 -4.621 1 97.88 105 VAL A C 1
ATOM 798 O O . VAL A 1 105 ? 4.023 21.766 -4.426 1 97.88 105 VAL A O 1
ATOM 801 N N . LEU A 1 106 ? 4.32 19.688 -3.727 1 98.19 106 LEU A N 1
ATOM 802 C CA . LEU A 1 106 ? 4.848 20.078 -2.422 1 98.19 106 LEU A CA 1
ATOM 803 C C . LEU A 1 106 ? 6.355 19.859 -2.355 1 98.19 106 LEU A C 1
ATOM 805 O O . LEU A 1 106 ? 6.824 18.719 -2.436 1 98.19 106 LEU A O 1
ATOM 809 N N . ALA A 1 107 ? 7.102 20.906 -2.238 1 98.69 107 ALA A N 1
ATOM 810 C CA . ALA A 1 107 ? 8.547 20.828 -2.076 1 98.69 107 ALA A CA 1
ATOM 811 C C . ALA A 1 107 ? 8.945 20.969 -0.607 1 98.69 107 ALA A C 1
ATOM 813 O O . ALA A 1 107 ? 8.281 21.656 0.162 1 98.69 107 ALA A O 1
ATOM 814 N N . GLY A 1 108 ? 10.008 20.297 -0.242 1 98.81 108 GLY A N 1
ATOM 815 C CA . GLY A 1 108 ? 10.5 20.422 1.122 1 98.81 108 GLY A CA 1
ATOM 816 C C . GLY A 1 108 ? 11.844 19.75 1.339 1 98.81 108 GLY A C 1
ATOM 817 O O . GLY A 1 108 ? 12.344 19.047 0.454 1 98.81 108 GLY A O 1
ATOM 818 N N . ASP A 1 109 ? 12.406 20.031 2.525 1 98.94 109 ASP A N 1
ATOM 819 C CA . ASP A 1 109 ? 13.641 19.391 2.967 1 98.94 109 ASP A CA 1
ATOM 820 C C . ASP A 1 109 ? 13.359 18.062 3.648 1 98.94 109 ASP A C 1
ATOM 822 O O . ASP A 1 109 ? 12.641 18 4.648 1 98.94 109 ASP A O 1
ATOM 826 N N . PHE A 1 110 ? 13.883 17.016 3.059 1 98.94 110 PHE A N 1
ATOM 827 C CA . PHE A 1 110 ? 13.75 15.68 3.607 1 98.94 110 PHE A CA 1
ATOM 828 C C . PHE A 1 110 ? 15.078 15.18 4.156 1 98.94 110 PHE A C 1
ATOM 830 O O . PHE A 1 110 ? 16.094 15.219 3.461 1 98.94 110 PHE A O 1
ATOM 837 N N . THR A 1 111 ? 15.055 14.836 5.445 1 98.94 111 THR A N 1
ATOM 838 C CA . THR A 1 111 ? 16.25 14.281 6.086 1 98.94 111 THR A CA 1
ATOM 839 C C . THR A 1 111 ? 16.078 12.789 6.34 1 98.94 111 THR A C 1
ATOM 841 O O . THR A 1 111 ? 15.078 12.359 6.93 1 98.94 111 THR A O 1
ATOM 844 N N . LEU A 1 112 ? 16.984 12.07 5.902 1 98.88 112 LEU A N 1
ATOM 845 C CA . LEU A 1 112 ? 17.062 10.625 6.07 1 98.88 112 LEU A CA 1
ATOM 846 C C . LEU A 1 112 ? 18.5 10.164 6.172 1 98.88 112 LEU A C 1
ATOM 848 O O . LEU A 1 112 ? 19.359 10.609 5.398 1 98.88 112 LEU A O 1
ATOM 852 N N . HIS A 1 113 ? 18.75 9.273 7.141 1 98.62 113 HIS A N 1
ATOM 853 C CA . HIS A 1 113 ? 20.078 8.695 7.309 1 98.62 113 HIS A CA 1
ATOM 854 C C . HIS A 1 113 ? 21.125 9.781 7.465 1 98.62 113 HIS A C 1
ATOM 856 O O . HIS A 1 113 ? 22.219 9.68 6.895 1 98.62 113 HIS A O 1
ATOM 862 N N . GLY A 1 114 ? 20.719 10.914 8.031 1 98.38 114 GLY A N 1
ATOM 863 C CA . GLY A 1 114 ? 21.625 12 8.367 1 98.38 114 GLY A CA 1
ATOM 864 C C . GLY A 1 114 ? 21.875 12.945 7.207 1 98.38 114 GLY A C 1
ATOM 865 O O . GLY A 1 114 ? 22.656 13.891 7.328 1 98.38 114 GLY A O 1
ATOM 866 N N . VAL A 1 115 ? 21.25 12.75 6.137 1 98.88 115 VAL A N 1
ATOM 867 C CA . VAL A 1 115 ? 21.422 13.586 4.953 1 98.88 115 VAL A CA 1
ATOM 868 C C . VAL A 1 115 ? 20.141 14.352 4.664 1 98.88 115 VAL A C 1
ATOM 870 O O . VAL A 1 115 ? 19.047 13.781 4.727 1 98.88 115 VAL A O 1
ATOM 873 N N . THR A 1 116 ? 20.219 15.586 4.422 1 98.88 116 THR A N 1
ATOM 874 C CA . THR A 1 116 ? 19.062 16.391 4.035 1 98.88 116 THR A CA 1
ATOM 875 C C . THR A 1 116 ? 19.109 16.719 2.545 1 98.88 116 THR A C 1
ATOM 877 O O . THR A 1 116 ? 20.141 17.141 2.025 1 98.88 116 THR A O 1
ATOM 880 N N . ARG A 1 117 ? 18.047 16.438 1.848 1 98.81 117 ARG A N 1
ATOM 881 C CA . ARG A 1 117 ? 17.859 16.781 0.44 1 98.81 117 ARG A CA 1
ATOM 882 C C . ARG A 1 117 ? 16.484 17.391 0.199 1 98.81 117 ARG A C 1
ATOM 884 O O . ARG A 1 117 ? 15.523 17.062 0.895 1 98.81 117 ARG A O 1
ATOM 891 N N . GLU A 1 118 ? 16.453 18.266 -0.767 1 98.75 118 GLU A N 1
ATOM 892 C CA . GLU A 1 118 ? 15.141 18.719 -1.221 1 98.75 118 GLU A CA 1
ATOM 893 C C . GLU A 1 118 ? 14.438 17.625 -2.037 1 98.75 118 GLU A C 1
ATOM 895 O O . GLU A 1 118 ? 15.062 16.984 -2.887 1 98.75 118 GLU A O 1
ATOM 900 N N . VAL A 1 119 ? 13.148 17.469 -1.703 1 98.81 119 VAL A N 1
ATOM 901 C CA . VAL A 1 119 ? 12.344 16.547 -2.492 1 98.81 119 VAL A CA 1
ATOM 902 C C . VAL A 1 119 ? 11.031 17.219 -2.885 1 98.81 119 VAL A C 1
ATOM 904 O O . VAL A 1 119 ? 10.602 18.188 -2.242 1 98.81 119 VAL A O 1
ATOM 907 N N . GLU A 1 120 ? 10.484 16.75 -3.949 1 98.75 120 GLU A N 1
ATOM 908 C CA . GLU A 1 120 ? 9.164 17.188 -4.395 1 98.75 120 GLU A CA 1
ATOM 909 C C . GLU A 1 120 ? 8.156 16.031 -4.379 1 98.75 120 GLU A C 1
ATOM 911 O O . GLU A 1 120 ? 8.445 14.945 -4.871 1 98.75 120 GLU A O 1
ATOM 916 N N . LEU A 1 121 ? 7.047 16.297 -3.83 1 98.81 121 LEU A N 1
ATOM 917 C CA . LEU A 1 121 ? 5.941 15.352 -3.797 1 98.81 121 LEU A CA 1
ATOM 918 C C . LEU A 1 121 ? 4.824 15.789 -4.738 1 98.81 121 LEU A C 1
ATOM 920 O O . LEU A 1 121 ? 4.402 16.938 -4.715 1 98.81 121 LEU A O 1
ATOM 924 N N . ASN A 1 122 ? 4.391 14.883 -5.602 1 98.75 122 ASN A N 1
ATOM 925 C CA . ASN A 1 122 ? 3.105 15.094 -6.258 1 98.75 122 ASN A CA 1
ATOM 926 C C . ASN A 1 122 ? 1.946 14.977 -5.27 1 98.75 122 ASN A C 1
ATOM 928 O O . ASN A 1 122 ? 1.752 13.922 -4.656 1 98.75 122 ASN A O 1
ATOM 932 N N . LEU A 1 123 ? 1.158 16.062 -5.16 1 98.06 123 LEU A N 1
ATOM 933 C CA . LEU A 1 123 ? 0.188 16.141 -4.07 1 98.06 123 LEU A CA 1
ATOM 934 C C . LEU A 1 123 ? -1.224 16.328 -4.617 1 98.06 123 LEU A C 1
ATOM 936 O O . LEU A 1 123 ? -1.459 17.203 -5.465 1 98.06 123 LEU A O 1
ATOM 940 N N . GLU A 1 124 ? -2.07 15.523 -4.195 1 97.44 124 GLU A N 1
ATOM 941 C CA . GLU A 1 124 ? -3.5 15.672 -4.449 1 97.44 124 GLU A CA 1
ATOM 942 C C . GLU A 1 124 ? -4.258 16 -3.166 1 97.44 124 GLU A C 1
ATOM 944 O O . GLU A 1 124 ? -4.039 15.367 -2.131 1 97.44 124 GLU A O 1
ATOM 949 N N . PHE A 1 125 ? -5.012 17.062 -3.271 1 96.44 125 PHE A N 1
ATOM 950 C CA . PHE A 1 125 ? -5.926 17.422 -2.197 1 96.44 125 PHE A CA 1
ATOM 951 C C . PHE A 1 125 ? -7.316 16.859 -2.449 1 96.44 125 PHE A C 1
ATOM 953 O O . PHE A 1 125 ? -7.953 17.172 -3.453 1 96.44 125 PHE A O 1
ATOM 960 N N . ASN A 1 126 ? -7.852 16.062 -1.501 1 96.38 126 ASN A N 1
ATOM 961 C CA . ASN A 1 126 ? -9.07 15.305 -1.759 1 96.38 126 ASN A CA 1
ATOM 962 C C . ASN A 1 126 ? -10.289 15.961 -1.113 1 96.38 126 ASN A C 1
ATOM 964 O O . ASN A 1 126 ? -11.391 15.406 -1.148 1 96.38 126 ASN A O 1
ATOM 968 N N . GLY A 1 127 ? -10.023 17.047 -0.416 1 94.75 127 GLY A N 1
ATOM 969 C CA . GLY A 1 127 ? -11.141 17.812 0.131 1 94.75 127 GLY A CA 1
ATOM 970 C C . GLY A 1 127 ? -11.242 17.719 1.642 1 94.75 127 GLY A C 1
ATOM 971 O O . GLY A 1 127 ? -10.305 17.266 2.307 1 94.75 127 GLY A O 1
ATOM 972 N N . VAL A 1 128 ? -12.281 18.312 2.162 1 95.25 128 VAL A N 1
ATOM 973 C CA . VAL A 1 128 ? -12.555 18.359 3.594 1 95.25 128 VAL A CA 1
ATOM 974 C C . VAL A 1 128 ? -13.945 17.797 3.877 1 95.25 128 VAL A C 1
ATOM 976 O O . VAL A 1 128 ? -14.891 18.047 3.125 1 95.25 128 VAL A O 1
ATOM 979 N N . ASN A 1 129 ? -14.023 17.031 4.914 1 93.81 129 ASN A N 1
ATOM 980 C CA . ASN A 1 129 ? -15.289 16.547 5.445 1 93.81 129 ASN A CA 1
ATOM 981 C C . ASN A 1 129 ? -15.469 16.938 6.91 1 93.81 129 ASN A C 1
ATOM 983 O O . ASN A 1 129 ? -14.492 17.047 7.652 1 93.81 129 ASN A O 1
ATOM 987 N N . PRO A 1 130 ? -16.672 17.234 7.418 1 90.31 130 PRO A N 1
ATOM 988 C CA . PRO A 1 130 ? -16.922 17.641 8.805 1 90.31 130 PRO A CA 1
ATOM 989 C C . PRO A 1 130 ? -16.406 16.609 9.812 1 90.31 130 PRO A C 1
ATOM 991 O O . PRO A 1 130 ? -16.234 16.938 10.992 1 90.31 130 PRO A O 1
ATOM 994 N N . GLY A 1 131 ? -16.109 15.469 9.438 1 87.44 131 GLY A N 1
ATOM 995 C CA . GLY A 1 131 ? -15.648 14.453 10.367 1 87.44 131 GLY A CA 1
ATOM 996 C C . GLY A 1 131 ? -16.766 13.836 11.188 1 87.44 131 GLY A C 1
ATOM 997 O O . GLY A 1 131 ? -17.938 13.93 10.82 1 87.44 131 GLY A O 1
ATOM 998 N N . MET A 1 132 ? -16.422 13.086 12.273 1 86.69 132 MET A N 1
ATOM 999 C CA . MET A 1 132 ? -17.375 12.352 13.086 1 86.69 132 MET A CA 1
ATOM 1000 C C . MET A 1 132 ? -17.5 12.969 14.477 1 86.69 132 MET A C 1
ATOM 1002 O O . MET A 1 132 ? -17.484 12.25 15.484 1 86.69 132 MET A O 1
ATOM 1006 N N . GLY A 1 133 ? -17.531 14.344 14.469 1 83.31 133 GLY A N 1
ATOM 1007 C CA . GLY A 1 133 ? -17.75 15.047 15.719 1 83.31 133 GLY A CA 1
ATOM 1008 C C . GLY A 1 133 ? -16.484 15.609 16.328 1 83.31 133 GLY A C 1
ATOM 1009 O O . GLY A 1 133 ? -16.531 16.328 17.328 1 83.31 133 GLY A O 1
ATOM 1010 N N . GLN A 1 134 ? -15.352 15.281 15.758 1 85.69 134 GLN A N 1
ATOM 1011 C CA . GLN A 1 134 ? -14.094 15.773 16.312 1 85.69 134 GLN A CA 1
ATOM 1012 C C . GLN A 1 134 ? -13.523 16.891 15.453 1 85.69 134 GLN A C 1
ATOM 1014 O O . GLN A 1 134 ? -12.344 17.25 15.586 1 85.69 134 GLN A O 1
ATOM 1019 N N . GLY A 1 135 ? -14.445 17.469 14.633 1 91.44 135 GLY A N 1
ATOM 1020 C CA . GLY A 1 135 ? -14 18.547 13.75 1 91.44 135 GLY A CA 1
ATOM 1021 C C . GLY A 1 135 ? -13.719 18.078 12.336 1 91.44 135 GLY A C 1
ATOM 1022 O O . GLY A 1 135 ? -13.727 16.875 12.062 1 91.44 135 GLY A O 1
ATOM 1023 N N . PRO A 1 136 ? -13.461 19.047 11.492 1 94.69 136 PRO A N 1
ATOM 1024 C CA . PRO A 1 136 ? -13.258 18.703 10.078 1 94.69 136 PRO A CA 1
ATOM 1025 C C . PRO A 1 136 ? -11.977 17.922 9.844 1 94.69 136 PRO A C 1
ATOM 1027 O O . PRO A 1 136 ? -10.992 18.078 10.578 1 94.69 136 PRO A O 1
ATOM 1030 N N . VAL A 1 137 ? -12.039 17.047 8.852 1 96.06 137 VAL A N 1
ATOM 1031 C CA . VAL A 1 137 ? -10.891 16.25 8.43 1 96.06 137 VAL A CA 1
ATOM 1032 C C . VAL A 1 137 ? -10.586 16.516 6.957 1 96.06 137 VAL A C 1
ATOM 1034 O O . VAL A 1 137 ? -11.508 16.641 6.141 1 96.06 137 VAL A O 1
ATOM 1037 N N . ALA A 1 138 ? -9.32 16.625 6.645 1 97.19 138 ALA A N 1
ATOM 1038 C CA . ALA A 1 138 ? -8.844 16.828 5.277 1 97.19 138 ALA A CA 1
ATOM 1039 C C . ALA A 1 138 ? -8.086 15.594 4.781 1 97.19 138 ALA A C 1
ATOM 1041 O O . ALA A 1 138 ? -7.391 14.938 5.551 1 97.19 138 ALA A O 1
ATOM 1042 N N . GLY A 1 139 ? -8.281 15.328 3.502 1 97.75 139 GLY A N 1
ATOM 1043 C CA . GLY A 1 139 ? -7.59 14.195 2.902 1 97.75 139 GLY A CA 1
ATOM 1044 C C . GLY A 1 139 ? -6.582 14.602 1.847 1 97.75 139 GLY A C 1
ATOM 1045 O O . GLY A 1 139 ? -6.828 15.523 1.065 1 97.75 139 GLY A O 1
ATOM 1046 N N . PHE A 1 140 ? -5.414 13.938 1.857 1 98.06 140 PHE A N 1
ATOM 1047 C CA . PHE A 1 140 ? -4.332 14.188 0.915 1 98.06 140 PHE A CA 1
ATOM 1048 C C . PHE A 1 140 ? -3.711 12.883 0.437 1 98.06 140 PHE A C 1
ATOM 1050 O O . PHE A 1 140 ? -3.615 11.922 1.198 1 98.06 140 PHE A O 1
ATOM 1057 N N . GLU A 1 141 ? -3.254 12.859 -0.76 1 98.44 141 GLU A N 1
ATOM 1058 C CA . GLU A 1 141 ? -2.369 11.836 -1.298 1 98.44 141 GLU A CA 1
ATOM 1059 C C . GLU A 1 141 ? -1.113 12.445 -1.907 1 98.44 141 GLU A C 1
ATOM 1061 O O . GLU A 1 141 ? -1.183 13.484 -2.576 1 98.44 141 GLU A O 1
ATOM 1066 N N . ALA A 1 142 ? -0.033 11.805 -1.673 1 98.75 142 ALA A N 1
ATOM 1067 C CA . ALA A 1 142 ? 1.22 12.297 -2.24 1 98.75 142 ALA A CA 1
ATOM 1068 C C . ALA A 1 142 ? 2.117 11.141 -2.672 1 98.75 142 ALA A C 1
ATOM 1070 O O . ALA A 1 142 ? 2.107 10.07 -2.053 1 98.75 142 ALA A O 1
ATOM 1071 N N . THR A 1 143 ? 2.887 11.352 -3.67 1 98.81 143 THR A N 1
ATOM 1072 C CA . THR A 1 143 ? 3.842 10.359 -4.164 1 98.81 143 THR A CA 1
ATOM 1073 C C . THR A 1 143 ? 5.152 11.031 -4.566 1 98.81 143 THR A C 1
ATOM 1075 O O . THR A 1 143 ? 5.16 12.195 -4.969 1 98.81 143 THR A O 1
ATOM 1078 N N . THR A 1 144 ? 6.184 10.352 -4.445 1 98.81 144 THR A N 1
ATOM 1079 C CA . THR A 1 144 ? 7.484 10.742 -4.98 1 98.81 144 THR A CA 1
ATOM 1080 C C . THR A 1 144 ? 8.375 9.516 -5.176 1 98.81 144 THR A C 1
ATOM 1082 O O . THR A 1 144 ? 8.039 8.422 -4.727 1 98.81 144 THR A O 1
ATOM 1085 N N . VAL A 1 145 ? 9.367 9.648 -5.941 1 98.88 145 VAL A N 1
ATOM 1086 C CA . VAL A 1 145 ? 10.422 8.648 -6.09 1 98.88 145 VAL A CA 1
ATOM 1087 C C . VAL A 1 145 ? 11.766 9.25 -5.684 1 98.88 145 VAL A C 1
ATOM 1089 O O . VAL A 1 145 ? 12.133 10.328 -6.152 1 98.88 145 VAL A O 1
ATOM 1092 N N . ILE A 1 146 ? 12.406 8.609 -4.793 1 98.81 146 ILE A N 1
ATOM 1093 C CA . ILE A 1 146 ? 13.75 9.047 -4.422 1 98.81 146 ILE A CA 1
ATOM 1094 C C . ILE A 1 146 ? 14.758 7.941 -4.734 1 98.81 146 ILE A C 1
ATOM 1096 O O . ILE A 1 146 ? 14.375 6.793 -4.969 1 98.81 146 ILE A O 1
ATOM 1100 N N . ASN A 1 147 ? 16.047 8.312 -4.777 1 98.69 147 ASN A N 1
ATOM 1101 C CA . ASN A 1 147 ? 17.156 7.371 -4.859 1 98.69 147 ASN A CA 1
ATOM 1102 C C . ASN A 1 147 ? 17.844 7.191 -3.506 1 98.69 147 ASN A C 1
ATOM 1104 O O . ASN A 1 147 ? 18.328 8.156 -2.922 1 98.69 147 ASN A O 1
ATOM 1108 N N . ARG A 1 148 ? 17.859 5.969 -3.016 1 98.44 148 ARG A N 1
ATOM 1109 C CA . ARG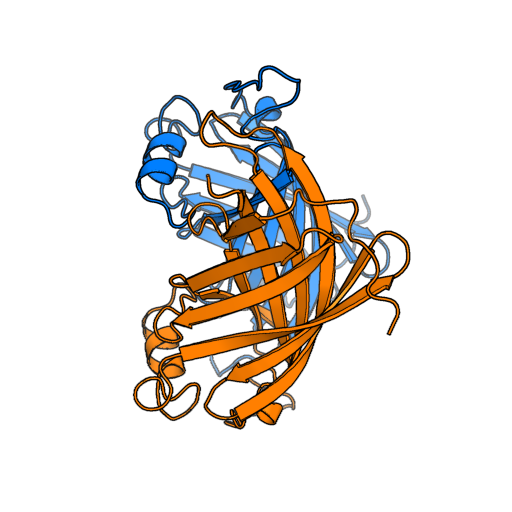 A 1 148 ? 18.422 5.73 -1.688 1 98.44 148 ARG A CA 1
ATOM 1110 C C . ARG A 1 148 ? 19.891 6.133 -1.634 1 98.44 148 ARG A C 1
ATOM 1112 O O . ARG A 1 148 ? 20.391 6.527 -0.579 1 98.44 148 ARG A O 1
ATOM 1119 N N . LYS A 1 149 ? 20.547 6.164 -2.73 1 98 149 LYS A N 1
ATOM 1120 C CA . LYS A 1 149 ? 21.953 6.531 -2.766 1 98 149 LYS A CA 1
ATOM 1121 C C . LYS A 1 149 ? 22.141 8.023 -2.496 1 98 149 LYS A C 1
ATOM 1123 O O . LYS A 1 149 ? 23.188 8.445 -2.02 1 98 149 LYS A O 1
ATOM 1128 N N . ASP A 1 150 ? 21.172 8.836 -2.861 1 98.56 150 ASP A N 1
ATOM 1129 C CA . ASP A 1 150 ? 21.219 10.266 -2.564 1 98.56 150 ASP A CA 1
ATOM 1130 C C . ASP A 1 150 ? 21.266 10.508 -1.059 1 98.56 150 ASP A C 1
ATOM 1132 O O . ASP A 1 150 ? 21.594 11.609 -0.613 1 98.56 150 ASP A O 1
ATOM 1136 N N . PHE A 1 151 ? 20.953 9.539 -0.264 1 98.69 151 PHE A N 1
ATOM 1137 C CA . PHE A 1 151 ? 20.906 9.672 1.188 1 98.69 151 PHE A CA 1
ATOM 1138 C C . PHE A 1 151 ? 21.969 8.781 1.843 1 98.69 151 PHE A C 1
ATOM 1140 O O . PHE A 1 151 ? 21.828 8.398 3.008 1 98.69 151 PHE A O 1
ATOM 1147 N N . ASP A 1 152 ? 22.844 8.383 1.125 1 98.06 152 ASP A N 1
ATOM 1148 C CA . ASP A 1 152 ? 24.016 7.633 1.56 1 98.06 152 ASP A CA 1
ATOM 1149 C C . ASP A 1 152 ? 23.641 6.234 2.037 1 98.06 152 ASP A C 1
ATOM 1151 O O . ASP A 1 152 ? 24.25 5.699 2.963 1 98.06 152 ASP A O 1
ATOM 1155 N N . ILE A 1 153 ? 22.625 5.723 1.536 1 98 153 ILE A N 1
ATOM 1156 C CA . ILE A 1 153 ? 22.297 4.309 1.644 1 98 153 ILE A CA 1
ATOM 1157 C C . ILE A 1 153 ? 22.703 3.58 0.367 1 98 153 ILE A C 1
ATOM 1159 O O . ILE A 1 153 ? 21.922 3.494 -0.586 1 98 153 ILE A O 1
ATOM 1163 N N . SER A 1 154 ? 23.875 3.02 0.426 1 95.56 154 SER A N 1
ATOM 1164 C CA . SER A 1 154 ? 24.531 2.73 -0.853 1 95.56 154 SER A CA 1
ATOM 1165 C C . SER A 1 154 ? 24.906 1.258 -0.962 1 95.56 154 SER A C 1
ATOM 1167 O O . SER A 1 154 ? 25.625 0.862 -1.882 1 95.56 154 SER A O 1
ATOM 1169 N N . ILE A 1 155 ? 24.453 0.476 -0.041 1 92.69 155 ILE A N 1
ATOM 1170 C CA . ILE A 1 155 ? 24.75 -0.946 -0.149 1 92.69 155 ILE A CA 1
ATOM 1171 C C . ILE A 1 155 ? 24.328 -1.464 -1.521 1 92.69 155 ILE A C 1
ATOM 1173 O O . ILE A 1 155 ? 23.266 -1.101 -2.023 1 92.69 155 ILE A O 1
ATOM 1177 N N . GLU A 1 156 ? 25.266 -2.26 -2.104 1 91.94 156 GLU A N 1
ATOM 1178 C CA . GLU A 1 156 ? 24.984 -2.867 -3.402 1 91.94 156 GLU A CA 1
ATOM 1179 C C . GLU A 1 156 ? 24.859 -4.383 -3.285 1 91.94 156 GLU A C 1
ATOM 1181 O O . GLU A 1 156 ? 25.656 -5.027 -2.596 1 91.94 156 GLU A O 1
ATOM 1186 N N . MET A 1 157 ? 23.828 -4.863 -3.895 1 90.94 157 MET A N 1
ATOM 1187 C CA . MET A 1 157 ? 23.609 -6.301 -4.02 1 90.94 157 MET A CA 1
ATOM 1188 C C . MET A 1 157 ? 23.344 -6.688 -5.469 1 90.94 157 MET A C 1
ATOM 1190 O O . MET A 1 157 ? 22.203 -7 -5.832 1 90.94 157 MET A O 1
ATOM 1194 N N . PRO A 1 158 ? 24.406 -6.785 -6.191 1 91.06 158 PRO A N 1
ATOM 1195 C CA . PRO A 1 158 ? 24.234 -7.055 -7.621 1 91.06 158 PRO A CA 1
ATOM 1196 C C . PRO A 1 158 ? 23.859 -8.508 -7.906 1 91.06 158 PRO A C 1
ATOM 1198 O O . PRO A 1 158 ? 24.141 -9.391 -7.098 1 91.06 158 PRO A O 1
ATOM 1201 N N . LEU A 1 159 ? 23.234 -8.648 -8.969 1 89.88 159 LEU A N 1
ATOM 1202 C CA . LEU A 1 159 ? 22.938 -9.977 -9.508 1 89.88 159 LEU A CA 1
ATOM 1203 C C . LEU A 1 159 ? 23.938 -10.352 -10.602 1 89.88 159 LEU A C 1
ATOM 1205 O O . LEU A 1 159 ? 24.422 -9.484 -11.32 1 89.88 159 LEU A O 1
ATOM 1209 N N . GLU A 1 160 ? 24.281 -11.578 -10.75 1 82 160 GLU A N 1
ATOM 1210 C CA . GLU A 1 160 ? 25.25 -12.055 -11.719 1 82 160 GLU A CA 1
ATOM 1211 C C . GLU A 1 160 ? 24.844 -11.688 -13.141 1 82 160 GLU A C 1
ATOM 1213 O O . GLU A 1 160 ? 25.688 -11.289 -13.953 1 82 160 GLU A O 1
ATOM 1218 N N . GLY A 1 161 ? 23.703 -11.758 -13.609 1 79.75 161 GLY A N 1
ATOM 1219 C CA . GLY A 1 161 ? 23.25 -11.492 -14.961 1 79.75 161 GLY A CA 1
ATOM 1220 C C . GLY A 1 161 ? 22.891 -10.039 -15.203 1 79.75 161 GLY A C 1
ATOM 1221 O O . GLY A 1 161 ? 22.375 -9.688 -16.266 1 79.75 161 GLY A O 1
ATOM 1222 N N . GLY A 1 162 ? 23.234 -9.188 -14.219 1 86.19 162 GLY A N 1
ATOM 1223 C CA . GLY A 1 162 ? 22.891 -7.785 -14.352 1 86.19 162 GLY A CA 1
ATOM 1224 C C . GLY A 1 162 ? 21.703 -7.387 -13.492 1 86.19 162 GLY A C 1
ATOM 1225 O O . GLY A 1 162 ? 20.812 -8.203 -13.242 1 86.19 162 GLY A O 1
ATOM 1226 N N . GLY A 1 163 ? 21.766 -6.23 -12.961 1 90.31 163 GLY A N 1
ATOM 1227 C CA . GLY A 1 163 ? 20.719 -5.75 -12.086 1 90.31 163 GLY A CA 1
ATOM 1228 C C . GLY A 1 163 ? 21.062 -5.891 -10.609 1 90.31 163 GLY A C 1
ATOM 1229 O O . GLY A 1 163 ? 22.234 -5.969 -10.242 1 90.31 163 GLY A O 1
ATOM 1230 N N . ALA A 1 164 ? 20.016 -5.75 -9.875 1 94.12 164 ALA A N 1
ATOM 1231 C CA . ALA A 1 164 ? 20.25 -5.762 -8.43 1 94.12 164 ALA A CA 1
ATOM 1232 C C . ALA A 1 164 ? 19.141 -6.52 -7.707 1 94.12 164 ALA A C 1
ATOM 1234 O O . ALA A 1 164 ? 18.031 -6.633 -8.219 1 94.12 164 ALA A O 1
ATOM 1235 N N . VAL A 1 165 ? 19.516 -7.055 -6.562 1 94.12 165 VAL A N 1
ATOM 1236 C CA . VAL A 1 165 ? 18.531 -7.707 -5.691 1 94.12 165 VAL A CA 1
ATOM 1237 C C . VAL A 1 165 ? 17.516 -6.684 -5.207 1 94.12 165 VAL A C 1
ATOM 1239 O O . VAL A 1 165 ? 16.312 -6.949 -5.223 1 94.12 165 VAL A O 1
ATOM 1242 N N . VAL A 1 166 ? 18.016 -5.516 -4.762 1 95.75 166 VAL A N 1
ATOM 1243 C CA . VAL A 1 166 ? 17.172 -4.414 -4.305 1 95.75 166 VAL A CA 1
ATOM 1244 C C . VAL A 1 166 ? 17.422 -3.18 -5.172 1 95.75 166 VAL A C 1
ATOM 1246 O O . VAL A 1 166 ? 18.562 -2.789 -5.391 1 95.75 166 VAL A O 1
ATOM 1249 N N . GLY A 1 167 ? 16.375 -2.561 -5.668 1 96.88 167 GLY A N 1
ATOM 1250 C CA . GLY A 1 167 ? 16.5 -1.377 -6.504 1 96.88 167 GLY A CA 1
ATOM 1251 C C . GLY A 1 167 ? 17 -0.159 -5.75 1 96.88 167 GLY A C 1
ATOM 1252 O O . GLY A 1 167 ? 16.906 -0.101 -4.52 1 96.88 167 GLY A O 1
ATOM 1253 N N . ASP A 1 168 ? 17.469 0.83 -6.582 1 97.44 168 ASP A N 1
ATOM 1254 C CA . ASP A 1 168 ? 17.922 2.096 -6.012 1 97.44 168 ASP A CA 1
ATOM 1255 C C . ASP A 1 168 ? 16.75 3.043 -5.785 1 97.44 168 ASP A C 1
ATOM 1257 O O . ASP A 1 168 ? 16.75 3.838 -4.84 1 97.44 168 ASP A O 1
ATOM 1261 N N . LYS A 1 169 ? 15.836 2.965 -6.68 1 98.19 169 LYS A N 1
ATOM 1262 C CA . LYS A 1 169 ? 14.688 3.869 -6.637 1 98.19 169 LYS A CA 1
ATOM 1263 C C . LYS A 1 169 ? 13.641 3.385 -5.637 1 98.19 169 LYS A C 1
ATOM 1265 O O . LYS A 1 169 ? 13.25 2.217 -5.66 1 98.19 169 LYS A O 1
ATOM 1270 N N . ILE A 1 170 ? 13.258 4.27 -4.766 1 98.81 170 ILE A N 1
ATOM 1271 C CA . ILE A 1 170 ? 12.203 4.016 -3.781 1 98.81 170 ILE A CA 1
ATOM 1272 C C . ILE A 1 170 ? 10.969 4.844 -4.121 1 98.81 170 ILE A C 1
ATOM 1274 O O . ILE A 1 170 ? 11.047 6.07 -4.223 1 98.81 170 ILE A O 1
ATOM 1278 N N . THR A 1 171 ? 9.891 4.168 -4.359 1 98.88 171 THR A N 1
ATOM 1279 C CA . THR A 1 171 ? 8.625 4.871 -4.5 1 98.88 171 THR A CA 1
ATOM 1280 C C . THR A 1 171 ? 7.969 5.078 -3.137 1 98.88 171 THR A C 1
ATOM 1282 O O . THR A 1 171 ? 7.773 4.125 -2.381 1 98.88 171 THR A O 1
ATOM 1285 N N . ILE A 1 172 ? 7.652 6.305 -2.844 1 98.88 172 ILE A N 1
ATOM 1286 C CA . ILE A 1 172 ? 6.977 6.66 -1.602 1 98.88 172 ILE A CA 1
ATOM 1287 C C . ILE A 1 172 ? 5.531 7.062 -1.896 1 98.88 172 ILE A C 1
ATOM 1289 O O . ILE A 1 172 ? 5.273 7.828 -2.826 1 98.88 172 ILE A O 1
ATOM 1293 N N . THR A 1 173 ? 4.633 6.496 -1.195 1 98.81 173 THR A N 1
ATOM 1294 C CA . THR A 1 173 ? 3.213 6.805 -1.307 1 98.81 173 THR A CA 1
ATOM 1295 C C . THR A 1 173 ? 2.637 7.199 0.05 1 98.81 173 THR A C 1
ATOM 1297 O O . THR A 1 173 ? 2.732 6.434 1.015 1 98.81 173 THR A O 1
ATOM 1300 N N . LEU A 1 174 ? 2.033 8.359 0.104 1 98.81 174 LEU A N 1
ATOM 1301 C CA . LEU A 1 174 ? 1.434 8.875 1.328 1 98.81 174 LEU A CA 1
ATOM 1302 C C . LEU A 1 174 ? -0.076 9.023 1.172 1 98.81 174 LEU A C 1
ATOM 1304 O O . LEU A 1 174 ? -0.547 9.664 0.225 1 98.81 174 LEU A O 1
ATOM 1308 N N . GLU A 1 175 ? -0.792 8.391 1.994 1 98.62 175 GLU A N 1
ATOM 1309 C CA . GLU A 1 175 ? -2.221 8.617 2.199 1 98.62 175 GLU A CA 1
ATOM 1310 C C . GLU A 1 175 ? -2.486 9.258 3.561 1 98.62 175 GLU A C 1
ATOM 1312 O O . GLU A 1 175 ? -2.328 8.609 4.598 1 98.62 175 GLU A O 1
ATOM 1317 N N . ILE A 1 176 ? -2.965 10.492 3.521 1 98.69 176 ILE A N 1
ATOM 1318 C CA . ILE A 1 176 ? -2.961 11.258 4.762 1 98.69 176 ILE A CA 1
ATOM 1319 C C . ILE A 1 176 ? -4.367 11.773 5.051 1 98.69 176 ILE A C 1
ATOM 1321 O O . ILE A 1 176 ? -5.031 12.32 4.164 1 98.69 176 ILE A O 1
ATOM 1325 N N . GLU A 1 177 ? -4.82 11.523 6.211 1 98.31 177 GLU A N 1
ATOM 1326 C CA . GLU A 1 177 ? -5.945 12.227 6.824 1 98.31 177 GLU A CA 1
ATOM 1327 C C . GLU A 1 177 ? -5.484 13.117 7.969 1 98.31 177 GLU A C 1
ATOM 1329 O O . GLU A 1 177 ? -4.684 12.695 8.812 1 98.31 177 GLU A O 1
ATOM 1334 N N . ALA A 1 178 ? -5.891 14.367 7.953 1 98.19 178 ALA A N 1
ATOM 1335 C CA . ALA A 1 178 ? -5.512 15.312 9 1 98.19 178 ALA A CA 1
ATOM 1336 C C . ALA A 1 178 ? -6.734 16.031 9.562 1 98.19 178 ALA A C 1
ATOM 1338 O O . ALA A 1 178 ? -7.645 16.391 8.82 1 98.19 178 ALA A O 1
ATOM 1339 N N . GLY A 1 179 ? -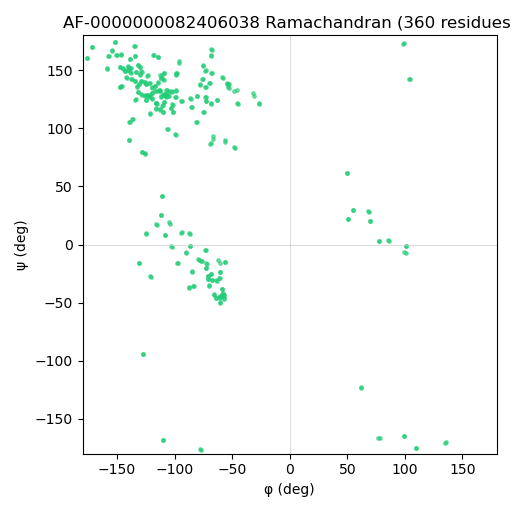6.719 16.219 10.852 1 97.75 179 GLY A N 1
ATOM 1340 C CA . GLY A 1 179 ? -7.824 16.906 11.508 1 97.75 179 GLY A CA 1
ATOM 1341 C C . GLY A 1 179 ? -7.457 18.281 12.023 1 97.75 179 GLY A C 1
ATOM 1342 O O . GLY A 1 179 ? -6.352 18.484 12.531 1 97.75 179 GLY A O 1
ATOM 1343 N N . LEU A 1 180 ? -8.414 19.172 11.883 1 97 180 LEU A N 1
ATOM 1344 C CA . LEU A 1 180 ? -8.219 20.516 12.414 1 97 180 LEU A CA 1
ATOM 1345 C C . LEU A 1 180 ? -8.305 20.516 13.938 1 97 180 LEU A C 1
ATOM 1347 O O . LEU A 1 180 ? -9.242 19.953 14.508 1 97 180 LEU A O 1
ATOM 1351 N N . GLN A 1 181 ? -7.227 21.016 14.461 1 95.06 181 GLN A N 1
ATOM 1352 C CA . GLN A 1 181 ? -7.223 21.078 15.922 1 95.06 181 GLN A CA 1
ATOM 1353 C C . GLN A 1 181 ? -8.055 22.266 16.422 1 95.06 181 GLN A C 1
ATOM 1355 O O . GLN A 1 181 ? -8.102 23.312 15.773 1 95.06 181 GLN A O 1
ATOM 1360 N N . ALA A 1 182 ? -8.844 22 17.484 1 82.56 182 ALA A N 1
ATOM 1361 C CA . ALA A 1 182 ? -9.656 23.031 18.125 1 82.56 182 ALA A CA 1
ATOM 1362 C C . ALA A 1 182 ? -8.789 24.141 18.719 1 82.56 182 ALA A C 1
ATOM 1364 O O . ALA A 1 182 ? -7.629 23.906 19.062 1 82.56 182 ALA A O 1
ATOM 1365 N N . MET B 1 1 ? -11.789 -18.656 -26.969 1 31.89 1 MET B N 1
ATOM 1366 C CA . MET B 1 1 ? -11.234 -17.672 -26.062 1 31.89 1 MET B CA 1
ATOM 1367 C C . MET B 1 1 ? -9.711 -17.625 -26.172 1 31.89 1 MET B C 1
ATOM 1369 O O . MET B 1 1 ? -9.031 -18.625 -25.922 1 31.89 1 MET B O 1
ATOM 1373 N N . THR B 1 2 ? -9.18 -16.875 -27.078 1 36.06 2 THR B N 1
ATOM 1374 C CA . THR B 1 2 ? -7.758 -17 -27.375 1 36.06 2 THR B CA 1
ATOM 1375 C C . THR B 1 2 ? -6.926 -16.797 -26.109 1 36.06 2 THR B C 1
ATOM 1377 O O . THR B 1 2 ? -7.039 -15.766 -25.438 1 36.06 2 THR B O 1
ATOM 1380 N N . THR B 1 3 ? -6.699 -17.875 -25.391 1 44.84 3 THR B N 1
ATOM 1381 C CA . THR B 1 3 ? -5.77 -17.875 -24.266 1 44.84 3 THR B CA 1
ATOM 1382 C C . THR B 1 3 ? -4.449 -17.219 -24.656 1 44.84 3 THR B C 1
ATOM 1384 O O . THR B 1 3 ? -3.846 -17.578 -25.672 1 44.84 3 THR B O 1
ATOM 1387 N N . ALA B 1 4 ? -4.441 -15.883 -24.578 1 48.88 4 ALA B N 1
ATOM 1388 C CA . ALA B 1 4 ? -3.158 -15.258 -24.875 1 48.88 4 ALA B CA 1
ATOM 1389 C C . ALA B 1 4 ? -2.016 -15.969 -24.172 1 48.88 4 ALA B C 1
ATOM 1391 O O . ALA B 1 4 ? -2.199 -16.516 -23.078 1 48.88 4 ALA B O 1
ATOM 1392 N N . THR B 1 5 ? -1.094 -16.438 -24.906 1 49.22 5 THR B N 1
ATOM 1393 C CA . THR B 1 5 ? 0.105 -17.016 -24.312 1 49.22 5 THR B CA 1
ATOM 1394 C C . THR B 1 5 ? 0.922 -15.945 -23.594 1 49.22 5 THR B C 1
ATOM 1396 O O . THR B 1 5 ? 1.108 -14.844 -24.109 1 49.22 5 THR B O 1
ATOM 1399 N N . LEU B 1 6 ? 0.856 -15.586 -22.234 1 55.09 6 LEU B N 1
ATOM 1400 C CA . LEU B 1 6 ? 1.85 -14.82 -21.5 1 55.09 6 LEU B CA 1
ATOM 1401 C C . LEU B 1 6 ? 3.236 -14.984 -22.109 1 55.09 6 LEU B C 1
ATOM 1403 O O . LEU B 1 6 ? 3.553 -16.047 -22.656 1 55.09 6 LEU B O 1
ATOM 1407 N N . PRO B 1 7 ? 3.932 -13.961 -22.531 1 59.91 7 PRO B N 1
ATOM 1408 C CA . PRO B 1 7 ? 5.312 -14.383 -22.781 1 59.91 7 PRO B CA 1
ATOM 1409 C C . PRO B 1 7 ? 5.766 -15.5 -21.844 1 59.91 7 PRO B C 1
ATOM 1411 O O . PRO B 1 7 ? 5.27 -15.609 -20.719 1 59.91 7 PRO B O 1
ATOM 1414 N N . THR B 1 8 ? 6.332 -16.531 -22.391 1 69.31 8 THR B N 1
ATOM 1415 C CA . THR B 1 8 ? 6.219 -17.953 -22.047 1 69.31 8 THR B CA 1
ATOM 1416 C C . THR B 1 8 ? 6.871 -18.234 -20.703 1 69.31 8 THR B C 1
ATOM 1418 O O . THR B 1 8 ? 8.086 -18.094 -20.547 1 69.31 8 THR B O 1
ATOM 1421 N N . LEU B 1 9 ? 6.125 -18.078 -19.594 1 89.62 9 LEU B N 1
ATOM 1422 C CA . LEU B 1 9 ? 6.551 -18.781 -18.391 1 89.62 9 LEU B CA 1
ATOM 1423 C C . LEU B 1 9 ? 6.859 -20.25 -18.703 1 89.62 9 LEU B C 1
ATOM 1425 O O . LEU B 1 9 ? 6.148 -20.875 -19.484 1 89.62 9 LEU B O 1
ATOM 1429 N N . THR B 1 10 ? 7.988 -20.625 -18.203 1 93.75 10 THR B N 1
ATOM 1430 C CA . THR B 1 10 ? 8.328 -22.031 -18.312 1 93.75 10 THR B CA 1
ATOM 1431 C C . THR B 1 10 ? 7.207 -22.922 -17.766 1 93.75 10 THR B C 1
ATOM 1433 O O . THR B 1 10 ? 6.637 -22.609 -16.719 1 93.75 10 THR B O 1
ATOM 1436 N N . ALA B 1 11 ? 6.949 -23.984 -18.484 1 96.25 11 ALA B N 1
ATOM 1437 C CA . ALA B 1 11 ? 5.941 -24.938 -18.016 1 96.25 11 ALA B CA 1
ATOM 1438 C C . ALA B 1 11 ? 6.309 -25.484 -16.641 1 96.25 11 ALA B C 1
ATOM 1440 O O . ALA B 1 11 ? 7.48 -25.734 -16.359 1 96.25 11 ALA B O 1
ATOM 1441 N N . GLY B 1 12 ? 5.285 -25.688 -15.867 1 96.94 12 GLY B N 1
ATOM 1442 C CA . GLY B 1 12 ? 5.492 -26.156 -14.516 1 96.94 12 GLY B CA 1
ATOM 1443 C C . GLY B 1 12 ? 4.656 -25.422 -13.484 1 96.94 12 GLY B C 1
ATOM 1444 O O . GLY B 1 12 ? 3.676 -24.766 -13.836 1 96.94 12 GLY B O 1
ATOM 1445 N N . THR B 1 13 ? 4.965 -25.688 -12.25 1 97.88 13 THR B N 1
ATOM 1446 C CA . THR B 1 13 ? 4.242 -25.078 -11.141 1 97.88 13 THR B CA 1
ATOM 1447 C C . THR B 1 13 ? 5.066 -23.953 -10.516 1 97.88 13 THR B C 1
ATOM 1449 O O . THR B 1 13 ? 6.203 -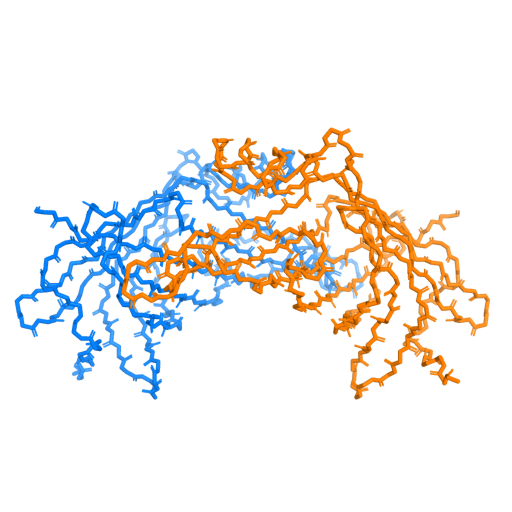24.172 -10.102 1 97.88 13 THR B O 1
ATOM 1452 N N . TRP B 1 14 ? 4.508 -22.812 -10.617 1 98 14 TRP B N 1
ATOM 1453 C CA . TRP B 1 14 ? 5.062 -21.656 -9.93 1 98 14 TRP B CA 1
ATOM 1454 C C . TRP B 1 14 ? 4.309 -21.375 -8.633 1 98 14 TRP B C 1
ATOM 1456 O O . TRP B 1 14 ? 3.084 -21.234 -8.633 1 98 14 TRP B O 1
ATOM 1466 N N . VAL B 1 15 ? 5.062 -21.281 -7.504 1 98.56 15 VAL B N 1
ATOM 1467 C CA . VAL B 1 15 ? 4.43 -21.062 -6.207 1 98.56 15 VAL B CA 1
ATOM 1468 C C . VAL B 1 15 ? 4.684 -19.625 -5.742 1 98.56 15 VAL B C 1
ATOM 1470 O O . VAL B 1 15 ? 5.809 -19.125 -5.828 1 98.56 15 VAL B O 1
ATOM 1473 N N . ILE B 1 16 ? 3.648 -18.969 -5.297 1 98.62 16 ILE B N 1
ATOM 1474 C CA . ILE B 1 16 ? 3.766 -17.609 -4.805 1 98.62 16 ILE B CA 1
ATOM 1475 C C . ILE B 1 16 ? 4.672 -17.578 -3.574 1 98.62 16 ILE B C 1
ATOM 1477 O O . ILE B 1 16 ? 4.488 -18.359 -2.643 1 98.62 16 ILE B O 1
ATOM 1481 N N . ASP B 1 17 ? 5.676 -16.781 -3.629 1 97.62 17 ASP B N 1
ATOM 1482 C CA . ASP B 1 17 ? 6.531 -16.484 -2.486 1 97.62 17 ASP B CA 1
ATOM 1483 C C . ASP B 1 17 ? 5.887 -15.422 -1.588 1 97.62 17 ASP B C 1
ATOM 1485 O O . ASP B 1 17 ? 5.91 -14.234 -1.905 1 97.62 17 ASP B O 1
ATOM 1489 N N . THR B 1 18 ? 5.367 -15.781 -0.472 1 97.38 18 THR B N 1
ATOM 1490 C CA . THR B 1 18 ? 4.551 -14.883 0.343 1 97.38 18 THR B CA 1
ATOM 1491 C C . THR B 1 18 ? 5.414 -13.82 1.006 1 97.38 18 THR B C 1
ATOM 1493 O O . THR B 1 18 ? 4.918 -12.75 1.375 1 97.38 18 THR B O 1
ATOM 1496 N N . VAL B 1 19 ? 6.691 -14.07 1.115 1 95.81 19 VAL B N 1
ATOM 1497 C CA . VAL B 1 19 ? 7.613 -13.117 1.721 1 95.81 19 VAL B CA 1
ATOM 1498 C C . VAL B 1 19 ? 7.789 -11.914 0.799 1 95.81 19 VAL B C 1
ATOM 1500 O O . VAL B 1 19 ? 7.91 -10.781 1.266 1 95.81 19 VAL B O 1
ATOM 1503 N N . HIS B 1 20 ? 7.77 -12.156 -0.494 1 97.06 20 HIS B N 1
ATOM 1504 C CA . HIS B 1 20 ? 8.031 -11.109 -1.473 1 97.06 20 HIS B CA 1
ATOM 1505 C C . HIS B 1 20 ? 6.781 -10.781 -2.275 1 97.06 20 HIS B C 1
ATOM 1507 O O . HIS B 1 20 ? 6.871 -10.391 -3.443 1 97.06 20 HIS B O 1
ATOM 1513 N N . SER B 1 21 ? 5.699 -11.031 -1.695 1 98.5 21 SER B N 1
ATOM 1514 C CA . SER B 1 21 ? 4.414 -10.719 -2.318 1 98.5 21 SER B CA 1
ATOM 1515 C C . SER B 1 21 ? 3.508 -9.953 -1.364 1 98.5 21 SER B C 1
ATOM 1517 O O . SER B 1 21 ? 3.668 -10.031 -0.145 1 98.5 21 SER B O 1
ATOM 1519 N N . THR B 1 22 ? 2.631 -9.172 -1.952 1 98.69 22 THR B N 1
ATOM 1520 C CA . THR B 1 22 ? 1.656 -8.414 -1.178 1 98.69 22 THR B CA 1
ATOM 1521 C C . THR B 1 22 ? 0.253 -8.586 -1.753 1 98.69 22 THR B C 1
ATOM 1523 O O . THR B 1 22 ? 0.064 -8.531 -2.971 1 98.69 22 THR B O 1
ATOM 1526 N N . VAL B 1 23 ? -0.685 -8.883 -0.892 1 98.81 23 VAL B N 1
ATOM 1527 C CA . VAL B 1 23 ? -2.115 -8.773 -1.155 1 98.81 23 VAL B CA 1
ATOM 1528 C C . VAL B 1 23 ? -2.684 -7.566 -0.413 1 98.81 23 VAL B C 1
ATOM 1530 O O . VAL B 1 23 ? -2.986 -7.648 0.78 1 98.81 23 VAL B O 1
ATOM 1533 N N . GLY B 1 24 ? -2.842 -6.488 -1.16 1 98.69 24 GLY B N 1
ATOM 1534 C CA . GLY B 1 24 ? -3.248 -5.234 -0.548 1 98.69 24 GLY B CA 1
ATOM 1535 C C . GLY B 1 24 ? -4.617 -4.766 -1.001 1 98.69 24 GLY B C 1
ATOM 1536 O O . GLY B 1 24 ? -5.125 -5.215 -2.029 1 98.69 24 GLY B O 1
ATOM 1537 N N . PHE B 1 25 ? -5.16 -3.869 -0.191 1 98.81 25 PHE B N 1
ATOM 1538 C CA . PHE B 1 25 ? -6.406 -3.205 -0.556 1 98.81 25 PHE B CA 1
ATOM 1539 C C . PHE B 1 25 ? -6.434 -1.775 -0.03 1 98.81 25 PHE B C 1
ATOM 1541 O O . PHE B 1 25 ? -5.625 -1.406 0.822 1 98.81 25 PHE B O 1
ATOM 1548 N N . SER B 1 26 ? -7.289 -1.032 -0.542 1 98.62 26 SER B N 1
ATOM 1549 C CA . SER B 1 26 ? -7.602 0.294 -0.018 1 98.62 26 SER B CA 1
ATOM 1550 C C . SER B 1 26 ? -9.086 0.616 -0.177 1 98.62 26 SER B C 1
ATOM 1552 O O . SER B 1 26 ? -9.742 0.104 -1.086 1 98.62 26 SER B O 1
ATOM 1554 N N . VAL B 1 27 ? -9.562 1.41 0.685 1 98.38 27 VAL B N 1
ATOM 1555 C CA . VAL B 1 27 ? -10.961 1.831 0.675 1 98.38 27 VAL B CA 1
ATOM 1556 C C . VAL B 1 27 ? -11.055 3.303 1.075 1 98.38 27 VAL B C 1
ATOM 1558 O O . VAL B 1 27 ? -10.297 3.771 1.928 1 98.38 27 VAL B O 1
ATOM 1561 N N . ARG B 1 28 ? -11.977 3.965 0.46 1 97.56 28 ARG B N 1
ATOM 1562 C CA . ARG B 1 28 ? -12.164 5.371 0.793 1 97.56 28 ARG B CA 1
ATOM 1563 C C . ARG B 1 28 ? -12.758 5.531 2.188 1 97.56 28 ARG B C 1
ATOM 1565 O O . ARG B 1 28 ? -13.656 4.777 2.574 1 97.56 28 ARG B O 1
ATOM 1572 N N . HIS B 1 29 ? -12.242 6.516 2.928 1 97.69 29 HIS B N 1
ATOM 1573 C CA . HIS B 1 29 ? -12.695 6.836 4.277 1 97.69 29 HIS B CA 1
ATOM 1574 C C . HIS B 1 29 ? -13.188 8.281 4.367 1 97.69 29 HIS B C 1
ATOM 1576 O O . HIS B 1 29 ? -12.5 9.203 3.916 1 97.69 29 HIS B O 1
ATOM 1582 N N . LEU B 1 30 ? -14.367 8.539 4.875 1 95.88 30 LEU B N 1
ATOM 1583 C CA . LEU B 1 30 ? -15.008 9.836 5.07 1 95.88 30 LEU B CA 1
ATOM 1584 C C . LEU B 1 30 ? -14.977 10.656 3.785 1 95.88 30 LEU B C 1
ATOM 1586 O O . LEU B 1 30 ? -14.828 11.875 3.83 1 95.88 30 LEU B O 1
ATOM 1590 N N . MET B 1 31 ? -14.836 9.984 2.771 1 95 31 MET B N 1
ATOM 1591 C CA . MET B 1 31 ? -14.938 10.539 1.425 1 95 31 MET B CA 1
ATOM 1592 C C . MET B 1 31 ? -13.672 11.305 1.048 1 95 31 MET B C 1
ATOM 1594 O O . MET B 1 31 ? -13.539 11.766 -0.085 1 95 31 MET B O 1
ATOM 1598 N N . VAL B 1 32 ? -12.68 11.328 1.888 1 95.62 32 VAL B N 1
ATOM 1599 C CA . VAL B 1 32 ? -11.602 12.258 1.567 1 95.62 32 VAL B CA 1
ATOM 1600 C C . VAL B 1 32 ? -10.258 11.539 1.666 1 95.62 32 VAL B C 1
ATOM 1602 O O . VAL B 1 32 ? -9.242 12.055 1.198 1 95.62 32 VAL B O 1
ATOM 1605 N N . SER B 1 33 ? -10.211 10.406 2.289 1 97.19 33 SER B N 1
ATOM 1606 C CA . SER B 1 33 ? -8.945 9.695 2.465 1 97.19 33 SER B CA 1
ATOM 1607 C C . SER B 1 33 ? -9.094 8.211 2.16 1 97.19 33 SER B C 1
ATOM 1609 O O . SER B 1 33 ? -10.203 7.73 1.909 1 97.19 33 SER B O 1
ATOM 1611 N N . LYS B 1 34 ? -7.965 7.562 2.115 1 97.81 34 LYS B N 1
ATOM 1612 C CA . LYS B 1 34 ? -7.941 6.113 1.938 1 97.81 34 LYS B CA 1
ATOM 1613 C C . LYS B 1 34 ? -7.332 5.418 3.152 1 97.81 34 LYS B C 1
ATOM 1615 O O . LYS B 1 34 ? -6.34 5.891 3.711 1 97.81 34 LYS B O 1
ATOM 1620 N N . VAL B 1 35 ? -7.98 4.398 3.514 1 97.69 35 VAL B N 1
ATOM 1621 C CA . VAL B 1 35 ? -7.371 3.451 4.441 1 97.69 35 VAL B CA 1
ATOM 1622 C C . VAL B 1 35 ? -6.793 2.268 3.666 1 97.69 35 VAL B C 1
ATOM 1624 O O . VAL B 1 35 ? -7.453 1.713 2.785 1 97.69 35 VAL B O 1
ATOM 1627 N N . ARG B 1 36 ? -5.535 1.933 4.012 1 98.12 36 ARG B N 1
ATOM 1628 C CA . ARG B 1 36 ? -4.867 0.813 3.359 1 98.12 36 ARG B CA 1
ATOM 1629 C C . ARG B 1 36 ? -4.672 -0.349 4.328 1 98.12 36 ARG B C 1
ATOM 1631 O O . ARG B 1 36 ? -4.438 -0.138 5.52 1 98.12 36 ARG B O 1
ATOM 1638 N N . GLY B 1 37 ? -4.762 -1.537 3.73 1 98.19 37 GLY B N 1
ATOM 1639 C CA . GLY B 1 37 ? -4.477 -2.744 4.488 1 98.19 37 GLY B CA 1
ATOM 1640 C C . GLY B 1 37 ? -3.963 -3.883 3.625 1 98.19 37 GLY B C 1
ATOM 1641 O O . GLY B 1 37 ? -3.799 -3.725 2.414 1 98.19 37 GLY B O 1
ATOM 1642 N N . THR B 1 38 ? -3.598 -4.91 4.297 1 98.62 38 THR B N 1
ATOM 1643 C CA . THR B 1 38 ? -3.141 -6.137 3.652 1 98.62 38 THR B CA 1
ATOM 1644 C C . THR B 1 38 ? -3.783 -7.359 4.297 1 98.62 38 THR B C 1
ATOM 1646 O O . THR B 1 38 ? -4.395 -7.254 5.363 1 98.62 38 THR B O 1
ATOM 1649 N N . PHE B 1 39 ? -3.732 -8.422 3.586 1 98.81 39 PHE B N 1
ATOM 1650 C CA . PHE B 1 39 ? -3.863 -9.742 4.199 1 98.81 39 PHE B CA 1
ATOM 1651 C C . PHE B 1 39 ? -2.502 -10.414 4.332 1 98.81 39 PHE B C 1
ATOM 1653 O O . PHE B 1 39 ? -1.78 -10.57 3.346 1 98.81 39 PHE B O 1
ATOM 1660 N N . ASP B 1 40 ? -2.236 -10.93 5.516 1 98.12 40 ASP B N 1
ATOM 1661 C CA . ASP B 1 40 ? -0.862 -11.32 5.812 1 98.12 40 ASP B CA 1
ATOM 1662 C C . ASP B 1 40 ? -0.657 -12.82 5.582 1 98.12 40 ASP B C 1
ATOM 1664 O O . ASP B 1 40 ? 0.479 -13.297 5.531 1 98.12 40 ASP B O 1
ATOM 1668 N N . GLU B 1 41 ? -1.731 -13.531 5.492 1 98.69 41 GLU B N 1
ATOM 1669 C CA . GLU B 1 41 ? -1.646 -14.969 5.258 1 98.69 41 GLU B CA 1
ATOM 1670 C C . GLU B 1 41 ? -2.381 -15.367 3.98 1 98.69 41 GLU B C 1
ATOM 1672 O O . GLU B 1 41 ? -3.607 -15.266 3.908 1 98.69 41 GLU B O 1
ATOM 1677 N N . PHE B 1 42 ? -1.627 -15.781 3.059 1 98.88 42 PHE B N 1
ATOM 1678 C CA . PHE B 1 42 ? -2.172 -16.203 1.774 1 98.88 42 PHE B CA 1
ATOM 1679 C C . PHE B 1 42 ? -1.245 -17.203 1.098 1 98.88 42 PHE B C 1
ATOM 1681 O O . PHE B 1 42 ? -0.113 -17.422 1.541 1 98.88 42 PHE B O 1
ATOM 1688 N N . SER B 1 43 ? -1.791 -17.828 0.079 1 98.88 43 SER B N 1
ATOM 1689 C CA . SER B 1 43 ? -1.047 -18.75 -0.774 1 98.88 43 SER B CA 1
ATOM 1690 C C . SER B 1 43 ? -1.604 -18.766 -2.193 1 98.88 43 SER B C 1
ATOM 1692 O O . SER B 1 43 ? -2.707 -18.266 -2.438 1 98.88 43 SER B O 1
ATOM 1694 N N . GLY B 1 44 ? -0.772 -19.297 -3.08 1 98.75 44 GLY B N 1
ATOM 1695 C CA . GLY B 1 44 ? -1.236 -19.406 -4.453 1 98.75 44 GLY B CA 1
ATOM 1696 C C . GLY B 1 44 ? -0.24 -20.109 -5.363 1 98.75 44 GLY B C 1
ATOM 1697 O O . GLY B 1 44 ? 0.939 -20.219 -5.023 1 98.75 44 GLY B O 1
ATOM 1698 N N . THR B 1 45 ? -0.819 -20.562 -6.445 1 98.69 45 THR B N 1
ATOM 1699 C CA . THR B 1 45 ? -0.029 -21.266 -7.453 1 98.69 45 THR B CA 1
ATOM 1700 C C . THR B 1 45 ? -0.431 -20.812 -8.859 1 98.69 45 THR B C 1
ATOM 1702 O O . THR B 1 45 ? -1.606 -20.562 -9.117 1 98.69 45 THR B O 1
ATOM 1705 N N . ILE B 1 46 ? 0.559 -20.734 -9.648 1 98.19 46 ILE B N 1
ATOM 1706 C CA . ILE B 1 46 ? 0.413 -20.594 -11.094 1 98.19 46 ILE B CA 1
ATOM 1707 C C . ILE B 1 46 ? 0.914 -21.844 -11.797 1 98.19 46 ILE B C 1
ATOM 1709 O O . ILE B 1 46 ? 2.094 -22.188 -11.695 1 98.19 46 ILE B O 1
ATOM 1713 N N . THR B 1 47 ? 0.061 -22.5 -12.438 1 97.94 47 THR B N 1
ATOM 1714 C CA . THR B 1 47 ? 0.453 -23.656 -13.227 1 97.94 47 THR B CA 1
ATOM 1715 C C . THR B 1 47 ? 0.453 -23.328 -14.719 1 97.94 47 THR B C 1
ATOM 1717 O O . THR B 1 47 ? -0.498 -22.719 -15.219 1 97.94 47 THR B O 1
ATOM 1720 N N . VAL B 1 48 ? 1.521 -23.688 -15.328 1 96.56 48 VAL B N 1
ATOM 1721 C CA . VAL B 1 48 ? 1.648 -23.5 -16.766 1 96.56 48 VAL B CA 1
ATOM 1722 C C . VAL B 1 48 ? 1.767 -24.859 -17.453 1 96.56 48 VAL B C 1
ATOM 1724 O O . VAL B 1 48 ? 2.711 -25.609 -17.203 1 96.56 48 VAL B O 1
ATOM 1727 N N . ALA B 1 49 ? 0.81 -25.125 -18.25 1 95.5 49 ALA B N 1
ATOM 1728 C CA . ALA B 1 49 ? 0.818 -26.391 -19 1 95.5 49 ALA B CA 1
ATOM 1729 C C . ALA B 1 49 ? 1.941 -26.406 -20.031 1 95.5 49 ALA B C 1
ATOM 1731 O O . ALA B 1 49 ? 2.559 -25.375 -20.297 1 95.5 49 ALA B O 1
ATOM 1732 N N . GLU B 1 50 ? 2.207 -27.594 -20.578 1 94.44 50 GLU B N 1
ATOM 1733 C CA . GLU B 1 50 ? 3.262 -27.75 -21.562 1 94.44 50 GLU B CA 1
ATOM 1734 C C . GLU B 1 50 ? 2.994 -26.891 -22.797 1 94.44 50 GLU B C 1
ATOM 1736 O O . GLU B 1 50 ? 3.93 -26.422 -23.453 1 94.44 50 GLU B O 1
ATOM 1741 N N . ASP B 1 51 ? 1.771 -26.625 -23.125 1 91.62 51 ASP B N 1
ATOM 1742 C CA . ASP B 1 51 ? 1.434 -25.844 -24.312 1 91.62 51 ASP B CA 1
ATOM 1743 C C . ASP B 1 51 ? 1.445 -24.359 -24 1 91.62 51 ASP B C 1
ATOM 1745 O O . ASP B 1 51 ? 1.077 -23.531 -24.844 1 91.62 51 ASP B O 1
ATOM 1749 N N . GLY B 1 52 ? 1.732 -24.078 -22.703 1 91.56 52 GLY B N 1
ATOM 1750 C CA . GLY B 1 52 ? 1.864 -22.672 -22.312 1 91.56 52 GLY B CA 1
ATOM 1751 C C . GLY B 1 52 ? 0.629 -22.125 -21.625 1 91.56 52 GLY B C 1
ATOM 1752 O O . GLY B 1 52 ? 0.621 -20.984 -21.172 1 91.56 52 GLY B O 1
ATOM 1753 N N . THR B 1 53 ? -0.434 -22.953 -21.469 1 92.94 53 THR B N 1
ATOM 1754 C CA . THR B 1 53 ? -1.674 -22.484 -20.875 1 92.94 53 THR B CA 1
ATOM 1755 C C . THR B 1 53 ? -1.505 -22.297 -19.359 1 92.94 53 THR B C 1
ATOM 1757 O O . THR B 1 53 ? -1.137 -23.234 -18.656 1 92.94 53 THR B O 1
ATOM 1760 N N . PRO B 1 54 ? -1.842 -21.125 -18.875 1 95.25 54 PRO B N 1
ATOM 1761 C CA . PRO B 1 54 ? -1.693 -20.891 -17.438 1 95.25 54 PRO B CA 1
ATOM 1762 C C . PRO B 1 54 ? -2.99 -21.109 -16.672 1 95.25 54 PRO B C 1
ATOM 1764 O O . PRO B 1 54 ? -4.078 -21.062 -17.25 1 95.25 54 PRO B O 1
ATOM 1767 N N . ALA B 1 55 ? -2.869 -21.359 -15.453 1 97.31 55 ALA B N 1
ATOM 1768 C CA . ALA B 1 55 ? -3.947 -21.406 -14.469 1 97.31 55 ALA B CA 1
ATOM 1769 C C . ALA B 1 55 ? -3.471 -20.922 -13.109 1 97.31 55 ALA B C 1
ATOM 1771 O O . ALA B 1 55 ? -2.361 -21.25 -12.672 1 97.31 55 ALA B O 1
ATOM 1772 N N . VAL B 1 56 ? -4.316 -20.109 -12.477 1 98.56 56 VAL B N 1
ATOM 1773 C CA . VAL B 1 56 ? -3.967 -19.547 -11.18 1 98.56 56 VAL B CA 1
ATOM 1774 C C . VAL B 1 56 ? -4.988 -19.984 -10.133 1 98.56 56 VAL B C 1
ATOM 1776 O O . VAL B 1 56 ? -6.195 -19.953 -10.383 1 98.56 56 VAL B O 1
ATOM 1779 N N . GLU B 1 57 ? -4.543 -20.375 -9.023 1 98.88 57 GLU B N 1
ATOM 1780 C CA . GLU B 1 57 ? -5.332 -20.594 -7.812 1 98.88 57 GLU B CA 1
ATOM 1781 C C . GLU B 1 57 ? -4.688 -19.922 -6.609 1 98.88 57 GLU B C 1
ATOM 1783 O O . GLU B 1 57 ? -3.467 -19.953 -6.449 1 98.88 57 GLU B O 1
ATOM 1788 N N . ALA B 1 58 ? -5.531 -19.312 -5.812 1 98.94 58 ALA B N 1
ATOM 1789 C CA . ALA B 1 58 ? -5.02 -18.625 -4.621 1 98.94 58 ALA B CA 1
ATOM 1790 C C . ALA B 1 58 ? -6.027 -18.688 -3.479 1 98.94 58 ALA B C 1
ATOM 1792 O O . ALA B 1 58 ? -7.227 -18.875 -3.707 1 98.94 58 ALA B O 1
ATOM 1793 N N . GLU B 1 59 ? -5.516 -18.625 -2.303 1 98.94 59 GLU B N 1
ATOM 1794 C CA . GLU B 1 59 ? -6.301 -18.594 -1.074 1 98.94 59 GLU B CA 1
ATOM 1795 C C . GLU B 1 59 ? -5.781 -17.531 -0.115 1 98.94 59 GLU B C 1
ATOM 1797 O O . GLU B 1 59 ? -4.566 -17.344 0.023 1 98.94 59 GLU B O 1
ATOM 1802 N N . ILE B 1 60 ? -6.734 -16.875 0.52 1 98.94 60 ILE B N 1
ATOM 1803 C CA . ILE B 1 60 ? -6.43 -15.859 1.521 1 98.94 60 ILE B CA 1
ATOM 1804 C C . ILE B 1 60 ? -7.109 -16.219 2.842 1 98.94 60 ILE B C 1
ATOM 1806 O O . ILE B 1 60 ? -8.297 -16.547 2.867 1 98.94 60 ILE B O 1
ATOM 1810 N N . SER B 1 61 ? -6.352 -16.219 3.893 1 98.88 61 SER B N 1
ATOM 1811 C CA . SER B 1 61 ? -6.965 -16.234 5.215 1 98.88 61 SER B CA 1
ATOM 1812 C C . SER B 1 61 ? -7.551 -14.867 5.57 1 98.88 61 SER B C 1
ATOM 1814 O O . SER B 1 61 ? -6.812 -13.922 5.836 1 98.88 61 SER B O 1
ATOM 1816 N N . VAL B 1 62 ? -8.812 -14.82 5.691 1 98.75 62 VAL B N 1
ATOM 1817 C CA . VAL B 1 62 ? -9.484 -13.531 5.848 1 98.75 62 VAL B CA 1
ATOM 1818 C C . VAL B 1 62 ? -9.188 -12.961 7.23 1 98.75 62 VAL B C 1
ATOM 1820 O O . VAL B 1 62 ? -9.117 -11.742 7.402 1 98.75 62 VAL B O 1
ATOM 1823 N N . ASP B 1 63 ? -8.93 -13.812 8.156 1 98.38 63 ASP B N 1
ATOM 1824 C CA . ASP B 1 63 ? -8.648 -13.391 9.531 1 98.38 63 ASP B CA 1
ATOM 1825 C C . ASP B 1 63 ? -7.27 -12.75 9.641 1 98.38 63 ASP B C 1
ATOM 1827 O O . ASP B 1 63 ? -6.91 -12.211 10.688 1 98.38 63 ASP B O 1
ATOM 1831 N N . SER B 1 64 ? -6.555 -12.766 8.586 1 98.62 64 SER B N 1
ATOM 1832 C CA . SER B 1 64 ? -5.203 -12.211 8.633 1 98.62 64 SER B CA 1
ATOM 1833 C C . SER B 1 64 ? -5.188 -10.758 8.195 1 98.62 64 SER B C 1
ATOM 1835 O O . SER B 1 64 ? -4.125 -10.195 7.922 1 98.62 64 SER B O 1
ATOM 1837 N N . ILE B 1 65 ? -6.324 -10.156 8.062 1 98.69 65 ILE B N 1
ATOM 1838 C CA . ILE B 1 65 ? -6.418 -8.75 7.672 1 98.69 65 ILE B CA 1
ATOM 1839 C C . ILE B 1 65 ? -5.594 -7.891 8.625 1 98.69 65 ILE B C 1
ATOM 1841 O O . ILE B 1 65 ? -5.586 -8.133 9.836 1 98.69 65 ILE B O 1
ATOM 1845 N N . ASN B 1 66 ? -4.898 -6.953 8.062 1 98.38 66 ASN B N 1
ATOM 1846 C CA . ASN B 1 66 ? -4.027 -6.043 8.805 1 98.38 66 ASN B CA 1
ATOM 1847 C C . ASN B 1 66 ? -4.148 -4.609 8.289 1 98.38 66 ASN B C 1
ATOM 1849 O O . ASN B 1 66 ? -3.666 -4.293 7.199 1 98.38 66 ASN B O 1
ATOM 1853 N N . THR B 1 67 ? -4.82 -3.725 9.031 1 97.62 67 THR B N 1
ATOM 1854 C CA . THR B 1 67 ? -4.945 -2.309 8.711 1 97.62 67 THR B CA 1
ATOM 1855 C C . THR B 1 67 ? -4.117 -1.459 9.672 1 97.62 67 THR B C 1
ATOM 1857 O O . THR B 1 67 ? -4.309 -0.245 9.758 1 97.62 67 THR B O 1
ATOM 1860 N N . LYS B 1 68 ? -3.34 -2.111 10.477 1 95.69 68 LYS B N 1
ATOM 1861 C CA . LYS B 1 68 ? -2.449 -1.511 11.469 1 95.69 68 LYS B CA 1
ATOM 1862 C C . LYS B 1 68 ? -3.244 -0.875 12.602 1 95.69 68 LYS B C 1
ATOM 1864 O O . LYS B 1 68 ? -2.791 0.094 13.219 1 95.69 68 LYS B O 1
ATOM 1869 N N . ASN B 1 69 ? -4.434 -1.245 12.781 1 97.5 69 ASN B N 1
ATOM 1870 C CA . ASN B 1 69 ? -5.305 -0.85 13.883 1 97.5 69 ASN B CA 1
ATOM 1871 C C . ASN B 1 69 ? -6.09 -2.041 14.438 1 97.5 69 ASN B C 1
ATOM 1873 O O . ASN B 1 69 ? -7.02 -2.529 13.789 1 97.5 69 ASN B O 1
ATOM 1877 N N . GLU B 1 70 ? -5.703 -2.457 15.609 1 97.5 70 GLU B N 1
ATOM 1878 C CA . GLU B 1 70 ? -6.23 -3.695 16.172 1 97.5 70 GLU B CA 1
ATOM 1879 C C . GLU B 1 70 ? -7.746 -3.619 16.359 1 97.5 70 GLU B C 1
ATOM 1881 O O . GLU B 1 70 ? -8.453 -4.59 16.078 1 97.5 70 GLU B O 1
ATOM 1886 N N . GLN B 1 71 ? -8.188 -2.549 16.875 1 97.69 71 GLN B N 1
ATOM 1887 C CA . GLN B 1 71 ? -9.617 -2.389 17.078 1 97.69 71 GLN B CA 1
ATOM 1888 C C . GLN B 1 71 ? -10.375 -2.461 15.758 1 97.69 71 GLN B C 1
ATOM 1890 O O . GLN B 1 71 ? -11.391 -3.156 15.656 1 97.69 71 GLN B O 1
ATOM 1895 N N . ARG B 1 72 ? -9.945 -1.734 14.805 1 97.62 72 ARG B N 1
ATOM 1896 C CA . ARG B 1 72 ? -10.539 -1.767 13.477 1 97.62 72 ARG B CA 1
ATOM 1897 C C . ARG B 1 72 ? -10.516 -3.178 12.891 1 97.62 72 ARG B C 1
ATOM 1899 O O . ARG B 1 72 ? -11.523 -3.668 12.391 1 97.62 72 ARG B O 1
ATOM 1906 N N . ASP B 1 73 ? -9.43 -3.805 12.977 1 98.44 73 ASP B N 1
ATOM 1907 C CA . ASP B 1 73 ? -9.305 -5.164 12.461 1 98.44 73 ASP B CA 1
ATOM 1908 C C . ASP B 1 73 ? -10.281 -6.109 13.156 1 98.44 73 ASP B C 1
ATOM 1910 O O . ASP B 1 73 ? -10.906 -6.949 12.508 1 98.44 73 ASP B O 1
ATOM 1914 N N . GLY B 1 74 ? -10.336 -5.945 14.484 1 98.5 74 GLY B N 1
ATOM 1915 C CA . GLY B 1 74 ? -11.297 -6.754 15.219 1 98.5 74 GLY B CA 1
ATOM 1916 C C . GLY B 1 74 ? -12.719 -6.574 14.727 1 98.5 74 GLY B C 1
ATOM 1917 O O . GLY B 1 74 ? -13.461 -7.551 14.578 1 98.5 74 GLY B O 1
ATOM 1918 N N . HIS B 1 75 ? -13.109 -5.375 14.484 1 97.81 75 HIS B N 1
ATOM 1919 C CA . HIS B 1 75 ? -14.461 -5.094 13.992 1 97.81 75 HIS B CA 1
ATOM 1920 C C . HIS B 1 75 ? -14.664 -5.664 12.594 1 97.81 75 HIS B C 1
ATOM 1922 O O . HIS B 1 75 ? -15.695 -6.285 12.312 1 97.81 75 HIS B O 1
ATOM 1928 N N . ILE B 1 76 ? -13.711 -5.527 11.711 1 97.94 76 ILE B N 1
ATOM 1929 C CA . ILE B 1 76 ? -13.82 -5.977 10.328 1 97.94 76 ILE B CA 1
ATOM 1930 C C . ILE B 1 76 ? -13.969 -7.496 10.289 1 97.94 76 ILE B C 1
ATOM 1932 O O . ILE B 1 76 ? -14.664 -8.039 9.43 1 97.94 76 ILE B O 1
ATOM 1936 N N . LYS B 1 77 ? -13.43 -8.188 11.188 1 98.5 77 LYS B N 1
ATOM 1937 C CA . LYS B 1 77 ? -13.477 -9.648 11.234 1 98.5 77 LYS B CA 1
ATOM 1938 C C . LYS B 1 77 ? -14.836 -10.148 11.719 1 98.5 77 LYS B C 1
ATOM 1940 O O . LYS B 1 77 ? -15.164 -11.32 11.562 1 98.5 77 LYS B O 1
ATOM 1945 N N . SER B 1 78 ? -15.594 -9.281 12.258 1 98.06 78 SER B N 1
ATOM 1946 C CA . SER B 1 78 ? -16.859 -9.648 12.883 1 98.06 78 SER B CA 1
ATOM 1947 C C . SER B 1 78 ? -17.953 -9.891 11.836 1 98.06 78 SER B C 1
ATOM 1949 O O . SER B 1 78 ? -17.688 -9.773 10.641 1 98.06 78 SER B O 1
ATOM 1951 N N . ALA B 1 79 ? -19.188 -10.156 12.336 1 97.06 79 ALA B N 1
ATOM 1952 C CA . ALA B 1 79 ? -20.328 -10.484 11.477 1 97.06 79 ALA B CA 1
ATOM 1953 C C . ALA B 1 79 ? -20.812 -9.25 10.719 1 97.06 79 ALA B C 1
ATOM 1955 O O . ALA B 1 79 ? -21.547 -9.367 9.742 1 97.06 79 ALA B O 1
ATOM 1956 N N . ASP B 1 80 ? -20.422 -8.047 11.148 1 95.88 80 ASP B N 1
ATOM 1957 C CA . ASP B 1 80 ? -20.797 -6.82 10.445 1 95.88 80 ASP B CA 1
ATOM 1958 C C . ASP B 1 80 ? -20.109 -6.742 9.086 1 95.88 80 ASP B C 1
ATOM 1960 O O . ASP B 1 80 ? -20.625 -6.098 8.164 1 95.88 80 ASP B O 1
ATOM 1964 N N . PHE B 1 81 ? -18.953 -7.422 8.969 1 97.56 81 PHE B N 1
ATOM 1965 C CA . PHE B 1 81 ? -18.172 -7.352 7.734 1 97.56 81 PHE B CA 1
ATOM 1966 C C . PHE B 1 81 ? -17.859 -8.75 7.211 1 97.56 81 PHE B C 1
ATOM 1968 O O . PHE B 1 81 ? -18.734 -9.414 6.656 1 97.56 81 PHE B O 1
ATOM 1975 N N . PHE B 1 82 ? -16.734 -9.336 7.523 1 98.44 82 PHE B N 1
ATOM 1976 C CA . PHE B 1 82 ? -16.266 -10.547 6.863 1 98.44 82 PHE B CA 1
ATOM 1977 C C . PHE B 1 82 ? -16.875 -11.781 7.512 1 98.44 82 PHE B C 1
ATOM 1979 O O . PHE B 1 82 ? -16.906 -12.859 6.902 1 98.44 82 PHE B O 1
ATOM 1986 N N . ASP B 1 83 ? -17.312 -11.68 8.812 1 98.44 83 ASP B N 1
ATOM 1987 C CA . ASP B 1 83 ? -17.812 -12.859 9.523 1 98.44 83 ASP B CA 1
ATOM 1988 C C . ASP B 1 83 ? -16.828 -14.023 9.391 1 98.44 83 ASP B C 1
ATOM 1990 O O . ASP B 1 83 ? -17.203 -15.117 8.961 1 98.44 83 ASP B O 1
ATOM 1994 N N . VAL B 1 84 ? -15.641 -13.859 9.883 1 98.5 84 VAL B N 1
ATOM 1995 C CA . VAL B 1 84 ? -14.523 -14.75 9.609 1 98.5 84 VAL B CA 1
ATOM 1996 C C . VAL B 1 84 ? -14.781 -16.109 10.242 1 98.5 84 VAL B C 1
ATOM 1998 O O . VAL B 1 84 ? -14.234 -17.125 9.797 1 98.5 84 VAL B O 1
ATOM 2001 N N . GLU B 1 85 ? -15.469 -16.156 11.297 1 98.5 85 GLU B N 1
ATOM 2002 C CA . GLU B 1 85 ? -15.781 -17.438 11.922 1 98.5 85 GLU B CA 1
ATOM 2003 C C . GLU B 1 85 ? -16.547 -18.344 10.961 1 98.5 85 GLU B C 1
ATOM 2005 O O . GLU B 1 85 ? -16.328 -19.547 10.93 1 98.5 85 GLU B O 1
ATOM 2010 N N . LYS B 1 86 ? -17.422 -17.75 10.211 1 98.62 86 LYS B N 1
ATOM 2011 C CA . LYS B 1 86 ? -18.234 -18.5 9.266 1 98.62 86 LYS B CA 1
ATOM 2012 C C . LYS B 1 86 ? -17.531 -18.641 7.922 1 98.62 86 LYS B C 1
ATOM 2014 O O . LYS B 1 86 ? -17.656 -19.672 7.262 1 98.62 86 LYS B O 1
ATOM 2019 N N . PHE B 1 87 ? -16.875 -17.641 7.547 1 98.81 87 PHE B N 1
ATOM 2020 C CA . PHE B 1 87 ? -16.203 -17.594 6.254 1 98.81 87 PHE B CA 1
ATOM 2021 C C . PHE B 1 87 ? -14.727 -17.266 6.422 1 98.81 87 PHE B C 1
ATOM 2023 O O . PHE B 1 87 ? -14.297 -16.156 6.09 1 98.81 87 PHE B O 1
ATOM 2030 N N . PRO B 1 88 ? -13.898 -18.156 6.785 1 98.69 88 PRO B N 1
ATOM 2031 C CA . PRO B 1 88 ? -12.516 -17.859 7.18 1 98.69 88 PRO B CA 1
ATOM 2032 C C . PRO B 1 88 ? -11.594 -17.656 5.984 1 98.69 88 PRO B C 1
ATOM 2034 O O . PRO B 1 88 ? -10.484 -17.141 6.141 1 98.69 88 PRO B O 1
ATOM 2037 N N . LYS B 1 89 ? -12.094 -18.047 4.723 1 98.81 89 LYS B N 1
ATOM 2038 C CA . LYS B 1 89 ? -11.188 -18 3.58 1 98.81 89 LYS B CA 1
ATOM 2039 C C . LYS B 1 89 ? -11.82 -17.266 2.404 1 98.81 89 LYS B C 1
ATOM 2041 O O . LYS B 1 89 ? -13.047 -17.281 2.244 1 98.81 89 LYS B O 1
ATOM 2046 N N . ALA B 1 90 ? -11.031 -16.609 1.688 1 98.88 90 ALA B N 1
ATOM 2047 C CA . ALA B 1 90 ? -11.336 -16.172 0.328 1 98.88 90 ALA B CA 1
ATOM 2048 C C . ALA B 1 90 ? -10.516 -16.953 -0.698 1 98.88 90 ALA B C 1
ATOM 2050 O O . ALA B 1 90 ? -9.367 -17.312 -0.439 1 98.88 90 ALA B O 1
ATOM 2051 N N . THR B 1 91 ? -11.094 -17.172 -1.876 1 98.94 91 THR B N 1
ATOM 2052 C CA . THR B 1 91 ? -10.391 -17.969 -2.875 1 98.94 91 THR B CA 1
ATOM 2053 C C . THR B 1 91 ? -10.555 -17.359 -4.266 1 98.94 91 THR B C 1
ATOM 2055 O O . THR B 1 91 ? -11.516 -16.641 -4.52 1 98.94 91 THR B O 1
ATOM 2058 N N . PHE B 1 92 ? -9.617 -17.594 -5.047 1 98.94 92 PHE B N 1
ATOM 2059 C CA . PHE B 1 92 ? -9.633 -17.203 -6.449 1 98.94 92 PHE B CA 1
ATOM 2060 C C . PHE B 1 92 ? -9.195 -18.359 -7.336 1 98.94 92 PHE B C 1
ATOM 2062 O O . PHE B 1 92 ? -8.227 -19.062 -7.023 1 98.94 92 PHE B O 1
ATOM 2069 N N . LYS B 1 93 ? -9.883 -18.578 -8.398 1 98.94 93 LYS B N 1
ATOM 2070 C CA . LYS B 1 93 ? -9.539 -19.531 -9.453 1 98.94 93 LYS B CA 1
ATOM 2071 C C . LYS B 1 93 ? -9.703 -18.906 -10.836 1 98.94 93 LYS B C 1
ATOM 2073 O O . LYS B 1 93 ? -10.805 -18.5 -11.211 1 98.94 93 LYS B O 1
ATOM 2078 N N . SER B 1 94 ? -8.625 -18.969 -11.586 1 98.69 94 SER B N 1
ATOM 2079 C CA . SER B 1 94 ? -8.68 -18.328 -12.898 1 98.69 94 SER B CA 1
ATOM 2080 C C . SER B 1 94 ? -9.531 -19.125 -13.875 1 98.69 94 SER B C 1
ATOM 2082 O O . SER B 1 94 ? -9.633 -20.344 -13.766 1 98.69 94 SER B O 1
ATOM 2084 N N . THR B 1 95 ? -10.117 -18.375 -14.75 1 98.31 95 THR B N 1
ATOM 2085 C CA . THR B 1 95 ? -10.906 -19 -15.797 1 98.31 95 THR B CA 1
ATOM 2086 C C . THR B 1 95 ? -10.367 -18.641 -17.172 1 98.31 95 THR B C 1
ATOM 2088 O O . THR B 1 95 ? -10.555 -19.391 -18.141 1 98.31 95 THR B O 1
ATOM 2091 N N . ALA B 1 96 ? -9.727 -17.469 -17.266 1 96 96 ALA B N 1
ATOM 2092 C CA . ALA B 1 96 ? -9.195 -17.031 -18.547 1 96 96 ALA B CA 1
ATOM 2093 C C . ALA B 1 96 ? -8.086 -15.992 -18.375 1 96 96 ALA B C 1
ATOM 2095 O O . ALA B 1 96 ? -8.078 -15.258 -17.375 1 96 96 ALA B O 1
ATOM 2096 N N . VAL B 1 97 ? -7.234 -16 -19.312 1 95.5 97 VAL B N 1
ATOM 2097 C CA . VAL B 1 97 ? -6.254 -14.93 -19.469 1 95.5 97 VAL B CA 1
ATOM 2098 C C . VAL B 1 97 ? -6.281 -14.414 -20.906 1 95.5 97 VAL B C 1
ATOM 2100 O O . VAL B 1 97 ? -6.297 -15.203 -21.859 1 95.5 97 VAL B O 1
ATOM 2103 N N . ARG B 1 98 ? -6.391 -13.094 -21.016 1 94.44 98 ARG B N 1
ATOM 2104 C CA . ARG B 1 98 ? -6.438 -12.484 -22.344 1 94.44 98 ARG B CA 1
ATOM 2105 C C . ARG B 1 98 ? -5.422 -11.352 -22.469 1 94.44 98 ARG B C 1
ATOM 2107 O O . ARG B 1 98 ? -5.164 -10.641 -21.5 1 94.44 98 ARG B O 1
ATOM 2114 N N . SER B 1 99 ? -4.957 -11.195 -23.656 1 93.25 99 SER B N 1
ATOM 2115 C CA . SER B 1 99 ? -4.047 -10.086 -23.906 1 93.25 99 SER B CA 1
ATOM 2116 C C . SER B 1 99 ? -4.797 -8.758 -24 1 93.25 99 SER B C 1
ATOM 2118 O O . SER B 1 99 ? -5.922 -8.711 -24.5 1 93.25 99 SER B O 1
ATOM 2120 N N . LYS B 1 100 ? -4.246 -7.789 -23.516 1 94.25 100 LYS B N 1
ATOM 2121 C CA . LYS B 1 100 ? -4.715 -6.406 -23.609 1 94.25 100 LYS B CA 1
ATOM 2122 C C . LYS B 1 100 ? -3.551 -5.449 -23.828 1 94.25 100 LYS B C 1
ATOM 2124 O O . LYS B 1 100 ? -2.996 -4.895 -22.875 1 94.25 100 LYS B O 1
ATOM 2129 N N . GLY B 1 101 ? -3.25 -5.219 -25.125 1 91.94 101 GLY B N 1
ATOM 2130 C CA . GLY B 1 101 ? -2.027 -4.496 -25.438 1 91.94 101 GLY B CA 1
ATOM 2131 C C . GLY B 1 101 ? -0.774 -5.215 -24.969 1 91.94 101 GLY B C 1
ATOM 2132 O O . GLY B 1 101 ? -0.549 -6.375 -25.328 1 91.94 101 GLY B O 1
ATOM 2133 N N . SER B 1 102 ? -0.027 -4.535 -24.172 1 91 102 SER B N 1
ATOM 2134 C CA . SER B 1 102 ? 1.18 -5.133 -23.609 1 91 102 SER B CA 1
ATOM 2135 C C . SER B 1 102 ? 0.886 -5.832 -22.281 1 91 102 SER B C 1
ATOM 2137 O O . SER B 1 102 ? 1.763 -6.48 -21.703 1 91 102 SER B O 1
ATOM 2139 N N . ASP B 1 103 ? -0.281 -5.621 -21.891 1 95.25 103 ASP B N 1
ATOM 2140 C CA . ASP B 1 103 ? -0.682 -6.195 -20.609 1 95.25 103 ASP B CA 1
ATOM 2141 C C . ASP B 1 103 ? -1.684 -7.332 -20.812 1 95.25 103 ASP B C 1
ATOM 2143 O O . ASP B 1 103 ? -1.742 -7.934 -21.875 1 95.25 103 ASP B O 1
ATOM 2147 N N . PHE B 1 104 ? -2.291 -7.738 -19.641 1 96.38 104 PHE B N 1
ATOM 2148 C CA . PHE B 1 104 ? -3.236 -8.852 -19.672 1 96.38 104 PHE B CA 1
ATOM 2149 C C . PHE B 1 104 ? -4.441 -8.555 -18.781 1 96.38 104 PHE B C 1
ATOM 2151 O O . PHE B 1 104 ? -4.398 -7.648 -17.953 1 96.38 104 PHE B O 1
ATOM 2158 N N . VAL B 1 105 ? -5.465 -9.281 -19.094 1 97.94 105 VAL B N 1
ATOM 2159 C CA . VAL B 1 105 ? -6.609 -9.383 -18.188 1 97.94 105 VAL B CA 1
ATOM 2160 C C . VAL B 1 105 ? -6.754 -10.82 -17.688 1 97.94 105 VAL B C 1
ATOM 2162 O O . VAL B 1 105 ? -6.824 -11.758 -18.5 1 97.94 105 VAL B O 1
ATOM 2165 N N . LEU B 1 106 ? -6.699 -10.977 -16.438 1 98.19 106 LEU B N 1
ATOM 2166 C CA . LEU B 1 106 ? -6.93 -12.273 -15.797 1 98.19 106 LEU B CA 1
ATOM 2167 C C . LEU B 1 106 ? -8.336 -12.352 -15.219 1 98.19 106 LEU B C 1
ATOM 2169 O O . LEU B 1 106 ? -8.672 -11.609 -14.297 1 98.19 106 LEU B O 1
ATOM 2173 N N . ALA B 1 107 ? -9.141 -13.203 -15.758 1 98.69 107 ALA B N 1
ATOM 2174 C CA . ALA B 1 107 ? -10.492 -13.438 -15.25 1 98.69 107 ALA B CA 1
ATOM 2175 C C . ALA B 1 107 ? -10.531 -14.672 -14.352 1 98.69 107 ALA B C 1
ATOM 2177 O O . ALA B 1 107 ? -9.789 -15.633 -14.578 1 98.69 107 ALA B O 1
ATOM 2178 N N . GLY B 1 108 ? -11.391 -14.633 -13.367 1 98.81 108 GLY B N 1
ATOM 2179 C CA . GLY B 1 108 ? -11.539 -15.797 -12.508 1 98.81 108 GLY B CA 1
ATOM 2180 C C . GLY B 1 108 ? -12.695 -15.68 -11.539 1 98.81 108 GLY B C 1
ATOM 2181 O O . GLY B 1 108 ? -13.32 -14.617 -11.43 1 98.81 108 GLY B O 1
ATOM 2182 N N . ASP B 1 109 ? -12.984 -16.828 -10.891 1 98.94 109 ASP B N 1
ATOM 2183 C CA . ASP B 1 109 ? -14 -16.891 -9.836 1 98.94 109 ASP B CA 1
ATOM 2184 C C . ASP B 1 109 ? -13.406 -16.5 -8.484 1 98.94 109 ASP B C 1
ATOM 2186 O O . ASP B 1 109 ? -12.469 -17.156 -8.008 1 98.94 109 ASP B O 1
ATOM 2190 N N . PHE B 1 110 ? -13.938 -15.453 -7.934 1 98.94 110 PHE B N 1
ATOM 2191 C CA . PHE B 1 110 ? -13.516 -14.984 -6.617 1 98.94 110 PHE B CA 1
ATOM 2192 C C . PHE B 1 110 ? -14.609 -15.234 -5.582 1 98.94 110 PHE B C 1
ATOM 2194 O O . PHE B 1 110 ? -15.766 -14.852 -5.781 1 98.94 110 PHE B O 1
ATOM 2201 N N . THR B 1 111 ? -14.227 -15.977 -4.539 1 98.94 111 THR B N 1
ATOM 2202 C CA . THR B 1 111 ? -15.148 -16.234 -3.441 1 98.94 111 THR B CA 1
ATOM 2203 C C . THR B 1 111 ? -14.75 -15.438 -2.201 1 98.94 111 THR B C 1
ATOM 2205 O O . THR B 1 111 ? -13.602 -15.492 -1.766 1 98.94 111 THR B O 1
ATOM 2208 N N . LEU B 1 112 ? -15.641 -14.75 -1.694 1 98.88 112 LEU B N 1
ATOM 2209 C CA . LEU B 1 112 ? -15.508 -13.953 -0.484 1 98.88 112 LEU B CA 1
ATOM 2210 C C . LEU B 1 112 ? -16.828 -13.891 0.281 1 98.88 112 LEU B C 1
ATOM 2212 O O . LEU B 1 112 ? -17.891 -13.695 -0.315 1 98.88 112 LEU B O 1
ATOM 2216 N N . HIS B 1 113 ? -16.719 -14.07 1.604 1 98.62 113 HIS B N 1
ATOM 2217 C CA . HIS B 1 113 ? -17.891 -13.977 2.467 1 98.62 113 HIS B CA 1
ATOM 2218 C C . HIS B 1 113 ? -19 -14.922 2.002 1 98.62 113 HIS B C 1
ATOM 2220 O O . HIS B 1 113 ? -20.172 -14.547 1.998 1 98.62 113 HIS B O 1
ATOM 2226 N N . GLY B 1 114 ? -18.594 -16.031 1.387 1 98.38 114 GLY B N 1
ATOM 2227 C CA . GLY B 1 114 ? -19.516 -17.094 1 1 98.38 114 GLY B CA 1
ATOM 2228 C C . GLY B 1 114 ? -20.141 -16.859 -0.358 1 98.38 114 GLY B C 1
ATOM 2229 O O . GLY B 1 114 ? -20.969 -17.656 -0.809 1 98.38 114 GLY B O 1
ATOM 2230 N N . VAL B 1 115 ? -19.781 -15.859 -1.012 1 98.88 115 VAL B N 1
ATOM 2231 C CA . VAL B 1 115 ? -20.328 -15.523 -2.32 1 98.88 115 VAL B CA 1
ATOM 2232 C C . VAL B 1 115 ? -19.25 -15.648 -3.389 1 98.88 115 VAL B C 1
ATOM 2234 O O . VAL B 1 115 ? -18.125 -15.195 -3.191 1 98.88 115 VAL B O 1
ATOM 2237 N N . THR B 1 116 ? -19.531 -16.281 -4.453 1 98.88 116 THR B N 1
ATOM 2238 C CA . THR B 1 116 ? -18.609 -16.375 -5.578 1 98.88 116 THR B CA 1
ATOM 2239 C C . THR B 1 116 ? -19.047 -15.469 -6.723 1 98.88 116 THR B C 1
ATOM 2241 O O . THR B 1 116 ? -20.234 -15.469 -7.098 1 98.88 116 THR B O 1
ATOM 2244 N N . ARG B 1 117 ? -18.172 -14.641 -7.203 1 98.81 117 ARG B N 1
ATOM 2245 C CA . ARG B 1 117 ? -18.375 -13.781 -8.359 1 98.81 117 ARG B CA 1
ATOM 2246 C C . ARG B 1 117 ? -17.188 -13.836 -9.305 1 98.81 117 ARG B C 1
ATOM 2248 O O . ARG B 1 117 ? -16.047 -14.031 -8.875 1 98.81 117 ARG B O 1
ATOM 2255 N N . GLU B 1 118 ? -17.484 -13.68 -10.57 1 98.75 118 GLU B N 1
ATOM 2256 C CA . GLU B 1 118 ? -16.375 -13.469 -11.508 1 98.75 118 GLU B CA 1
ATOM 2257 C C . GLU B 1 118 ? -15.781 -12.078 -11.359 1 98.75 118 GLU B C 1
ATOM 2259 O O . GLU B 1 118 ? -16.516 -11.094 -11.242 1 98.75 118 GLU B O 1
ATOM 2264 N N . VAL B 1 119 ? -14.453 -12.07 -11.359 1 98.81 119 VAL B N 1
ATOM 2265 C CA . VAL B 1 119 ? -13.758 -10.789 -11.344 1 98.81 119 VAL B CA 1
ATOM 2266 C C . VAL B 1 119 ? -12.664 -10.773 -12.406 1 98.81 119 VAL B C 1
ATOM 2268 O O . VAL B 1 119 ? -12.203 -11.828 -12.844 1 98.81 119 VAL B O 1
ATOM 2271 N N . GLU B 1 120 ? -12.336 -9.594 -12.836 1 98.75 120 GLU B N 1
ATOM 2272 C CA . GLU B 1 120 ? -11.227 -9.398 -13.766 1 98.75 120 GLU B CA 1
ATOM 2273 C C . GLU B 1 120 ? -10.125 -8.555 -13.133 1 98.75 120 GLU B C 1
ATOM 2275 O O . GLU B 1 120 ? -10.398 -7.508 -12.531 1 98.75 120 GLU B O 1
ATOM 2280 N N . LEU B 1 121 ? -8.961 -9.008 -13.266 1 98.81 121 LEU B N 1
ATOM 2281 C CA . LEU B 1 121 ? -7.773 -8.297 -12.805 1 98.81 121 LEU B CA 1
ATOM 2282 C C . LEU B 1 121 ? -6.977 -7.742 -13.984 1 98.81 121 LEU B C 1
ATOM 2284 O O . LEU B 1 121 ? -6.699 -8.461 -14.945 1 98.81 121 LEU B O 1
ATOM 2288 N N . ASN B 1 122 ? -6.672 -6.453 -13.93 1 98.75 122 ASN B N 1
ATOM 2289 C CA . ASN B 1 122 ? -5.617 -5.949 -14.805 1 98.75 122 ASN B CA 1
ATOM 2290 C C . ASN B 1 122 ? -4.25 -6.484 -14.398 1 98.75 122 ASN B C 1
ATOM 2292 O O . ASN B 1 122 ? -3.789 -6.242 -13.281 1 98.75 122 ASN B O 1
ATOM 2296 N N . LEU B 1 123 ? -3.586 -7.188 -15.336 1 98.06 123 LEU B N 1
ATOM 2297 C CA . LEU B 1 123 ? -2.396 -7.957 -14.977 1 98.06 123 LEU B CA 1
ATOM 2298 C C . LEU B 1 123 ? -1.192 -7.504 -15.797 1 98.06 123 LEU B C 1
ATOM 2300 O O . LEU B 1 123 ? -1.273 -7.398 -17.016 1 98.06 123 LEU B O 1
ATOM 2304 N N . GLU B 1 124 ? -0.181 -7.203 -15.133 1 97.44 124 GLU B N 1
ATOM 2305 C CA . GLU B 1 124 ? 1.117 -6.938 -15.75 1 97.44 124 GLU B CA 1
ATOM 2306 C C . GLU B 1 124 ? 2.123 -8.031 -15.398 1 97.44 124 GLU B C 1
ATOM 2308 O O . GLU B 1 124 ? 2.24 -8.43 -14.242 1 97.44 124 GLU B O 1
ATOM 2313 N N . PHE B 1 125 ? 2.703 -8.547 -16.453 1 96.38 125 PHE B N 1
ATOM 2314 C CA . PHE B 1 125 ? 3.805 -9.484 -16.297 1 96.38 125 PHE B CA 1
ATOM 2315 C C . PHE B 1 125 ? 5.145 -8.766 -16.359 1 96.38 125 PHE B C 1
ATOM 2317 O O . PHE B 1 125 ? 5.477 -8.148 -17.375 1 96.38 125 PHE B O 1
ATOM 2324 N N . ASN B 1 126 ? 5.977 -8.914 -15.32 1 96.25 126 ASN B N 1
ATOM 2325 C CA . ASN B 1 126 ? 7.176 -8.086 -15.203 1 96.25 126 ASN B CA 1
ATOM 2326 C C . ASN B 1 126 ? 8.43 -8.859 -15.594 1 96.25 126 ASN B C 1
ATOM 2328 O O . ASN B 1 126 ? 9.547 -8.352 -15.477 1 96.25 126 ASN B O 1
ATOM 2332 N N . GLY B 1 127 ? 8.227 -10.117 -15.93 1 94.62 127 GLY B N 1
ATOM 2333 C CA . GLY B 1 127 ? 9.344 -10.898 -16.438 1 94.62 127 GLY B CA 1
ATOM 2334 C C . GLY B 1 127 ? 9.82 -11.969 -15.477 1 94.62 127 GLY B C 1
ATOM 2335 O O . GLY B 1 127 ? 9.125 -12.289 -14.508 1 94.62 127 GLY B O 1
ATOM 2336 N N . VAL B 1 128 ? 10.891 -12.625 -15.859 1 95.06 128 VAL B N 1
ATOM 2337 C CA . VAL B 1 128 ? 11.5 -13.711 -15.094 1 95.06 128 VAL B CA 1
ATOM 2338 C C . VAL B 1 128 ? 12.969 -13.398 -14.836 1 95.06 128 VAL B C 1
ATOM 2340 O O . VAL B 1 128 ? 13.672 -12.891 -15.719 1 95.06 128 VAL B O 1
ATOM 2343 N N . ASN B 1 129 ? 13.383 -13.68 -13.648 1 93.62 129 ASN B N 1
ATOM 2344 C CA . ASN B 1 129 ? 14.789 -13.609 -13.266 1 93.62 129 ASN B CA 1
ATOM 2345 C C . ASN B 1 129 ? 15.273 -14.938 -12.703 1 93.62 129 ASN B C 1
ATOM 2347 O O . ASN B 1 129 ? 14.5 -15.688 -12.102 1 93.62 129 ASN B O 1
ATOM 2351 N N . PRO B 1 130 ? 16.516 -15.383 -12.914 1 89.81 130 PRO B N 1
ATOM 2352 C CA . PRO B 1 130 ? 17.047 -16.656 -12.438 1 89.81 130 PRO B CA 1
ATOM 2353 C C . PRO B 1 130 ? 16.922 -16.812 -10.922 1 89.81 130 PRO B C 1
ATOM 2355 O O . PRO B 1 130 ? 16.984 -17.938 -10.406 1 89.81 130 PRO B O 1
ATOM 2358 N N . GLY B 1 131 ? 16.688 -15.836 -10.219 1 86.75 131 GLY B N 1
ATOM 2359 C CA . GLY B 1 131 ? 16.562 -15.93 -8.773 1 86.75 131 GLY B CA 1
ATOM 2360 C C . GLY B 1 131 ? 17.891 -16.016 -8.062 1 86.75 131 GLY B C 1
ATOM 2361 O O . GLY B 1 131 ? 18.938 -15.641 -8.617 1 86.75 131 GLY B O 1
ATOM 2362 N N . MET B 1 132 ? 17.953 -16.375 -6.777 1 86.12 132 MET B N 1
ATOM 2363 C CA . MET B 1 132 ? 19.156 -16.391 -5.945 1 86.12 132 MET B CA 1
ATOM 2364 C C . MET B 1 132 ? 19.562 -17.828 -5.609 1 86.12 132 MET B C 1
ATOM 2366 O O . MET B 1 132 ? 19.875 -18.125 -4.457 1 86.12 132 MET B O 1
ATOM 2370 N N . GLY B 1 133 ? 19.438 -18.688 -6.688 1 83 133 GLY B N 1
ATOM 2371 C CA . GLY B 1 133 ? 19.875 -20.062 -6.531 1 83 133 GLY B CA 1
ATOM 2372 C C . GLY B 1 133 ? 18.75 -21.031 -6.262 1 83 133 GLY B C 1
ATOM 2373 O O . GLY B 1 133 ? 18.969 -22.25 -6.195 1 83 133 GLY B O 1
ATOM 2374 N N . GLN B 1 134 ? 17.562 -20.531 -6.074 1 85.38 134 GLN B N 1
ATOM 2375 C CA . GLN B 1 134 ? 16.438 -21.406 -5.789 1 85.38 134 GLN B CA 1
ATOM 2376 C C . GLN B 1 134 ? 15.531 -21.578 -7.012 1 85.38 134 GLN B C 1
ATOM 2378 O O . GLN B 1 134 ? 14.398 -22.031 -6.898 1 85.38 134 GLN B O 1
ATOM 2383 N N . GLY B 1 135 ? 16.141 -21.219 -8.172 1 91.25 135 GLY B N 1
ATOM 2384 C CA . GLY B 1 135 ? 15.375 -21.312 -9.406 1 91.25 135 GLY B CA 1
ATOM 2385 C C . GLY B 1 135 ? 14.797 -19.969 -9.844 1 91.25 135 GLY B C 1
ATOM 2386 O O . GLY B 1 135 ? 14.859 -18.984 -9.109 1 91.25 135 GLY B O 1
ATOM 2387 N N . PRO B 1 136 ? 14.219 -20 -11.031 1 94.56 136 PRO B N 1
ATOM 2388 C CA . PRO B 1 136 ? 13.711 -18.75 -11.586 1 94.56 136 PRO B CA 1
ATOM 2389 C C . PRO B 1 136 ? 12.516 -18.203 -10.805 1 94.56 136 PRO B C 1
ATOM 2391 O O . PRO B 1 136 ? 11.734 -18.969 -10.25 1 94.56 136 PRO B O 1
ATOM 2394 N N . VAL B 1 137 ? 12.438 -16.875 -10.773 1 95.94 137 VAL B N 1
ATOM 2395 C CA . VAL B 1 137 ? 11.32 -16.188 -10.148 1 95.94 137 VAL B CA 1
ATOM 2396 C C . VAL B 1 137 ? 10.641 -15.273 -11.172 1 95.94 137 VAL B C 1
ATOM 2398 O O . VAL B 1 137 ? 11.312 -14.641 -11.992 1 95.94 137 VAL B O 1
ATOM 2401 N N . ALA B 1 138 ? 9.336 -15.258 -11.133 1 97.12 138 ALA B N 1
ATOM 2402 C CA . ALA B 1 138 ? 8.523 -14.398 -12 1 97.12 138 ALA B CA 1
ATOM 2403 C C . ALA B 1 138 ? 7.812 -13.32 -11.195 1 97.12 138 ALA B C 1
ATOM 2405 O O . ALA B 1 138 ? 7.398 -13.555 -10.055 1 97.12 138 ALA B O 1
ATOM 2406 N N . GLY B 1 139 ? 7.719 -12.164 -11.812 1 97.62 139 GLY B N 1
ATOM 2407 C CA . GLY B 1 139 ? 7.035 -11.062 -11.156 1 97.62 139 GLY B CA 1
ATOM 2408 C C . GLY B 1 139 ? 5.758 -10.648 -11.867 1 97.62 139 GLY B C 1
ATOM 2409 O O . GLY B 1 139 ? 5.699 -10.625 -13.094 1 97.62 139 GLY B O 1
ATOM 2410 N N . PHE B 1 140 ? 4.719 -10.352 -11.062 1 98.06 140 PHE B N 1
ATOM 2411 C CA . PHE B 1 140 ? 3.416 -9.93 -11.57 1 98.06 140 PHE B CA 1
ATOM 2412 C C . PHE B 1 140 ? 2.85 -8.797 -10.727 1 98.06 140 PHE B C 1
ATOM 2414 O O . PHE B 1 140 ? 3.057 -8.75 -9.508 1 98.06 140 PHE B O 1
ATOM 2421 N N . GLU B 1 141 ? 2.113 -7.93 -11.328 1 98.44 141 GLU B N 1
ATOM 2422 C CA . GLU B 1 141 ? 1.248 -6.961 -10.664 1 98.44 141 GLU B CA 1
ATOM 2423 C C . GLU B 1 141 ? -0.181 -7.043 -11.188 1 98.44 141 GLU B C 1
ATOM 2425 O O . GLU B 1 141 ? -0.396 -7.195 -12.398 1 98.44 141 GLU B O 1
ATOM 2430 N N . ALA B 1 142 ? -1.089 -6.926 -10.289 1 98.75 142 ALA B N 1
ATOM 2431 C CA . ALA B 1 142 ? -2.49 -6.961 -10.703 1 98.75 142 ALA B CA 1
ATOM 2432 C C . ALA B 1 142 ? -3.33 -5.992 -9.875 1 98.75 142 ALA B C 1
ATOM 2434 O O . ALA B 1 142 ? -3.049 -5.77 -8.695 1 98.75 142 ALA B O 1
ATOM 2435 N N . THR B 1 143 ? -4.348 -5.465 -10.461 1 98.81 143 THR B N 1
ATOM 2436 C CA . THR B 1 143 ? -5.273 -4.566 -9.781 1 98.81 143 THR B CA 1
ATOM 2437 C C . THR B 1 143 ? -6.711 -4.844 -10.219 1 98.81 143 THR B C 1
ATOM 2439 O O . THR B 1 143 ? -6.949 -5.289 -11.336 1 98.81 143 THR B O 1
ATOM 2442 N N . THR B 1 144 ? -7.586 -4.598 -9.375 1 98.88 144 THR B N 1
ATOM 2443 C CA . THR B 1 144 ? -9.016 -4.598 -9.672 1 98.88 144 THR B CA 1
ATOM 2444 C C . THR B 1 144 ? -9.781 -3.762 -8.648 1 98.88 144 THR B C 1
ATOM 2446 O O . THR B 1 144 ? -9.219 -3.344 -7.637 1 98.88 144 THR B O 1
ATOM 2449 N N . VAL B 1 145 ? -10.953 -3.395 -8.969 1 98.88 145 VAL B N 1
ATOM 2450 C CA . VAL B 1 145 ? -11.891 -2.758 -8.047 1 98.88 145 VAL B CA 1
ATOM 2451 C C . VAL B 1 145 ? -13.148 -3.609 -7.922 1 98.88 145 VAL B C 1
ATOM 2453 O O . VAL B 1 145 ? -13.742 -3.998 -8.93 1 98.88 145 VAL B O 1
ATOM 2456 N N . ILE B 1 146 ? -13.477 -3.926 -6.734 1 98.81 146 ILE B N 1
ATOM 2457 C CA . ILE B 1 146 ? -14.734 -4.641 -6.508 1 98.81 146 ILE B CA 1
ATOM 2458 C C . ILE B 1 146 ? -15.648 -3.805 -5.621 1 98.81 146 ILE B C 1
ATOM 2460 O O . ILE B 1 146 ? -15.203 -2.842 -4.988 1 98.81 146 ILE B O 1
ATOM 2464 N N . ASN B 1 147 ? -16.953 -4.152 -5.609 1 98.69 147 ASN B N 1
ATOM 2465 C CA . ASN B 1 147 ? -17.938 -3.613 -4.676 1 98.69 147 ASN B CA 1
ATOM 2466 C C . ASN B 1 147 ? -18.234 -4.598 -3.547 1 98.69 147 ASN B C 1
ATOM 2468 O O . ASN B 1 147 ? -18.672 -5.715 -3.799 1 98.69 147 ASN B O 1
ATOM 2472 N N . ARG B 1 148 ? -17.984 -4.188 -2.314 1 98.5 148 ARG B N 1
ATOM 2473 C CA . ARG B 1 148 ? -18.172 -5.098 -1.19 1 98.5 148 ARG B CA 1
ATOM 2474 C C . ARG B 1 148 ? -19.625 -5.57 -1.096 1 98.5 148 ARG B C 1
ATOM 2476 O O . ARG B 1 148 ? -19.891 -6.68 -0.631 1 98.5 148 ARG B O 1
ATOM 2483 N N . LYS B 1 149 ? -20.516 -4.832 -1.626 1 98 149 LYS B N 1
ATOM 2484 C CA . LYS B 1 149 ? -21.922 -5.207 -1.576 1 98 149 LYS B CA 1
ATOM 2485 C C . LYS B 1 149 ? -22.203 -6.395 -2.49 1 98 149 LYS B C 1
ATOM 2487 O O . LYS B 1 149 ? -23.156 -7.148 -2.258 1 98 149 LYS B O 1
ATOM 2492 N N . ASP B 1 150 ? -21.453 -6.527 -3.559 1 98.56 150 ASP B N 1
ATOM 2493 C CA . ASP B 1 150 ? -21.609 -7.68 -4.441 1 98.56 150 ASP B CA 1
ATOM 2494 C C . ASP B 1 150 ? -21.297 -8.984 -3.703 1 98.56 150 ASP B C 1
ATOM 2496 O O . ASP B 1 150 ? -21.641 -10.062 -4.18 1 98.56 150 ASP B O 1
ATOM 2500 N N . PHE B 1 151 ? -20.703 -8.914 -2.566 1 98.69 151 PHE B N 1
ATOM 2501 C CA . PHE B 1 151 ? -20.312 -10.094 -1.795 1 98.69 151 PHE B CA 1
ATOM 2502 C C . PHE B 1 151 ? -21.062 -10.133 -0.467 1 98.69 151 PHE B C 1
ATOM 2504 O O . PHE B 1 151 ? -20.594 -10.75 0.493 1 98.69 151 PHE B O 1
ATOM 2511 N N . ASP B 1 152 ? -22.047 -9.445 -0.385 1 98.12 152 ASP B N 1
ATOM 2512 C CA . ASP B 1 152 ? -22.984 -9.422 0.733 1 98.12 152 ASP B CA 1
ATOM 2513 C C . ASP B 1 152 ? -22.328 -8.836 1.984 1 98.12 152 ASP B C 1
ATOM 2515 O O . ASP B 1 152 ? -22.641 -9.258 3.104 1 98.12 152 ASP B O 1
ATOM 2519 N N . ILE B 1 153 ? -21.422 -8.016 1.826 1 98 153 ILE B N 1
ATOM 2520 C CA . ILE B 1 153 ? -20.906 -7.141 2.877 1 98 153 ILE B CA 1
ATOM 2521 C C . ILE B 1 153 ? -21.547 -5.754 2.75 1 98 153 ILE B C 1
ATOM 2523 O O . ILE B 1 153 ? -21.016 -4.891 2.043 1 98 153 ILE B O 1
ATOM 2527 N N . SER B 1 154 ? -22.609 -5.562 3.49 1 95.75 154 SER B N 1
ATOM 2528 C CA . SER B 1 154 ? -23.5 -4.488 3.086 1 95.75 154 SER B CA 1
ATOM 2529 C C . SER B 1 154 ? -23.734 -3.5 4.227 1 95.75 154 SER B C 1
ATOM 2531 O O . SER B 1 154 ? -24.609 -2.635 4.137 1 95.75 154 SER B O 1
ATOM 2533 N N . ILE B 1 155 ? -22.969 -3.643 5.27 1 92.94 155 ILE B N 1
ATOM 2534 C CA . ILE B 1 155 ? -23.141 -2.678 6.352 1 92.94 155 ILE B CA 1
ATOM 2535 C C . ILE B 1 155 ? -23.016 -1.259 5.801 1 92.94 155 ILE B C 1
ATOM 2537 O O . ILE B 1 155 ? -22.141 -0.989 4.961 1 92.94 155 ILE B O 1
ATOM 2541 N N . GLU B 1 156 ? -23.953 -0.406 6.262 1 92.06 156 GLU B N 1
ATOM 2542 C CA . GLU B 1 156 ? -23.938 0.997 5.863 1 92.06 156 GLU B CA 1
ATOM 2543 C C . GLU B 1 156 ? -23.609 1.904 7.043 1 92.06 156 GLU B C 1
ATOM 2545 O O . GLU B 1 156 ? -24.125 1.71 8.148 1 92.06 156 GLU B O 1
ATOM 2550 N N . MET B 1 157 ? -22.703 2.783 6.793 1 91.19 157 MET B N 1
ATOM 2551 C CA . MET B 1 157 ? -22.359 3.83 7.746 1 91.19 157 MET B CA 1
ATOM 2552 C C . MET B 1 157 ? -22.406 5.207 7.09 1 91.19 157 MET B C 1
ATOM 2554 O O . MET B 1 157 ? -21.375 5.805 6.82 1 91.19 157 MET B O 1
ATOM 2558 N N . PRO B 1 158 ? -23.594 5.688 6.973 1 91.19 158 PRO B N 1
ATOM 2559 C CA . PRO B 1 158 ? -23.75 6.957 6.262 1 91.19 158 PRO B CA 1
ATOM 2560 C C . PRO B 1 158 ? -23.297 8.156 7.086 1 91.19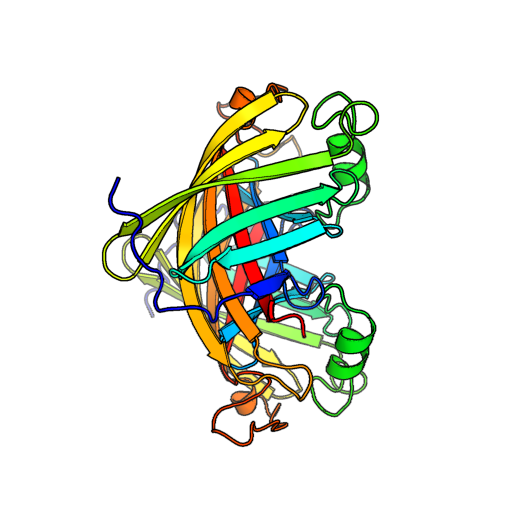 158 PRO B C 1
ATOM 2562 O O . PRO B 1 158 ? -23.266 8.094 8.32 1 91.19 158 PRO B O 1
ATOM 2565 N N . LEU B 1 159 ? -22.938 9.117 6.406 1 90.12 159 LEU B N 1
ATOM 2566 C CA . LEU B 1 159 ? -22.625 10.422 6.996 1 90.12 159 LEU B CA 1
ATOM 2567 C C . LEU B 1 159 ? -23.812 11.367 6.852 1 90.12 159 LEU B C 1
ATOM 2569 O O . LEU B 1 159 ? -24.547 11.297 5.867 1 90.12 159 LEU B O 1
ATOM 2573 N N . GLU B 1 160 ? -24.047 12.227 7.762 1 82.19 160 GLU B N 1
ATOM 2574 C CA . GLU B 1 160 ? -25.188 13.156 7.77 1 82.19 160 GLU B CA 1
ATOM 2575 C C . GLU B 1 160 ? -25.172 14.039 6.52 1 82.19 160 GLU B C 1
ATOM 2577 O O . GLU B 1 160 ? -26.219 14.281 5.926 1 82.19 160 GLU B O 1
ATOM 2582 N N . GLY B 1 161 ? -24.172 14.57 6.039 1 80.06 161 GLY B N 1
ATOM 2583 C CA . GLY B 1 161 ? -24.094 15.484 4.902 1 80.06 161 GLY B CA 1
ATOM 2584 C C . GLY B 1 161 ? -23.984 14.766 3.572 1 80.06 161 GLY B C 1
ATOM 2585 O O . GLY B 1 161 ? -23.781 15.398 2.535 1 80.06 161 GLY B O 1
ATOM 2586 N N . GLY B 1 162 ? -24.156 13.438 3.607 1 86.81 162 GLY B N 1
ATOM 2587 C CA . GLY B 1 162 ? -24 12.672 2.381 1 86.81 162 GLY B CA 1
ATOM 2588 C C . GLY B 1 162 ? -22.703 11.906 2.312 1 86.81 162 GLY B C 1
ATOM 2589 O O . GLY B 1 162 ? -21.688 12.352 2.865 1 86.81 162 GLY B O 1
ATOM 2590 N N . GLY B 1 163 ? -22.781 10.75 1.775 1 90.56 163 GLY B N 1
ATOM 2591 C CA . GLY B 1 163 ? -21.609 9.898 1.687 1 90.56 163 GLY B CA 1
ATOM 2592 C C . GLY B 1 163 ? -21.562 8.836 2.771 1 90.56 163 GLY B C 1
ATOM 2593 O O . GLY B 1 163 ? -22.594 8.477 3.342 1 90.56 163 GLY B O 1
ATOM 2594 N N . ALA B 1 164 ? -20.391 8.305 2.865 1 94.38 164 ALA B N 1
ATOM 2595 C CA . ALA B 1 164 ? -20.266 7.199 3.807 1 94.38 164 ALA B CA 1
ATOM 2596 C C . ALA B 1 164 ? -18.938 7.273 4.551 1 94.38 164 ALA B C 1
ATOM 2598 O O . ALA B 1 164 ? -17.969 7.863 4.059 1 94.38 164 ALA B O 1
ATOM 2599 N N . VAL B 1 165 ? -18.938 6.715 5.742 1 94.38 165 VAL B N 1
ATOM 2600 C CA . VAL B 1 165 ? -17.719 6.594 6.527 1 94.38 165 VAL B CA 1
ATOM 2601 C C . VAL B 1 165 ? -16.734 5.688 5.805 1 94.38 165 VAL B C 1
ATOM 2603 O O . VAL B 1 165 ? -15.539 6.012 5.699 1 94.38 165 VAL B O 1
ATOM 2606 N N . VAL B 1 166 ? -17.219 4.539 5.312 1 95.94 166 VAL B N 1
ATOM 2607 C CA . VAL B 1 166 ? -16.422 3.58 4.551 1 95.94 166 VAL B CA 1
ATOM 2608 C C . VAL B 1 166 ? -17.031 3.402 3.156 1 95.94 166 VAL B C 1
ATOM 2610 O O . VAL B 1 166 ? -18.234 3.184 3.014 1 95.94 166 VAL B O 1
ATOM 2613 N N . GLY B 1 167 ? -16.219 3.504 2.129 1 96.94 167 GLY B N 1
ATOM 2614 C CA . GLY B 1 167 ? -16.672 3.354 0.757 1 96.94 167 GLY B CA 1
ATOM 2615 C C . GLY B 1 167 ? -17.109 1.938 0.425 1 96.94 167 GLY B C 1
ATOM 2616 O O . GLY B 1 167 ? -16.719 0.988 1.105 1 96.94 167 GLY B O 1
ATOM 2617 N N . ASP B 1 168 ? -17.891 1.879 -0.707 1 97.5 168 ASP B N 1
ATOM 2618 C CA . ASP B 1 168 ? -18.328 0.579 -1.203 1 97.5 168 ASP B CA 1
ATOM 2619 C C . ASP B 1 168 ? -17.25 -0.071 -2.068 1 97.5 168 ASP B C 1
ATOM 2621 O O . ASP B 1 168 ? -17.125 -1.297 -2.09 1 97.5 168 ASP B O 1
ATOM 2625 N N . LYS B 1 169 ? -16.578 0.755 -2.783 1 98.25 169 LYS B N 1
ATOM 2626 C CA . LYS B 1 169 ? -15.57 0.271 -3.721 1 98.25 169 LYS B CA 1
ATOM 2627 C C . LYS B 1 169 ? -14.266 -0.053 -3.004 1 98.25 169 LYS B C 1
ATOM 2629 O O . LYS B 1 169 ? -13.75 0.764 -2.234 1 98.25 169 LYS B O 1
ATOM 2634 N N . ILE B 1 170 ? -13.781 -1.24 -3.236 1 98.81 170 ILE B N 1
ATOM 2635 C CA . ILE B 1 170 ? -12.5 -1.701 -2.705 1 98.81 170 ILE B CA 1
ATOM 2636 C C . ILE B 1 170 ? -11.492 -1.84 -3.842 1 98.81 170 ILE B C 1
ATOM 2638 O O . ILE B 1 170 ? -11.734 -2.568 -4.809 1 98.81 170 ILE B O 1
ATOM 2642 N N . THR B 1 171 ? -10.438 -1.091 -3.746 1 98.88 171 THR B N 1
ATOM 2643 C CA . THR B 1 171 ? -9.328 -1.296 -4.676 1 98.88 171 THR B CA 1
ATOM 2644 C C . THR B 1 171 ? -8.391 -2.381 -4.164 1 98.88 171 THR B C 1
ATOM 2646 O O . THR B 1 171 ? -7.906 -2.311 -3.029 1 98.88 171 THR B O 1
ATOM 2649 N N . ILE B 1 172 ? -8.156 -3.365 -4.984 1 98.88 172 ILE B N 1
ATOM 2650 C CA . ILE B 1 172 ? -7.238 -4.457 -4.664 1 98.88 172 ILE B CA 1
ATOM 2651 C C . ILE B 1 172 ? -5.969 -4.328 -5.5 1 98.88 172 ILE B C 1
ATOM 2653 O O . ILE B 1 172 ? -6.035 -4.094 -6.711 1 98.88 172 ILE B O 1
ATOM 2657 N N . THR B 1 173 ? -4.863 -4.387 -4.859 1 98.81 173 THR B N 1
ATOM 2658 C CA . THR B 1 173 ? -3.557 -4.34 -5.512 1 98.81 173 THR B CA 1
ATOM 2659 C C . THR B 1 173 ? -2.715 -5.551 -5.121 1 98.81 173 THR B C 1
ATOM 2661 O O . THR B 1 173 ? -2.479 -5.793 -3.934 1 98.81 173 THR B O 1
ATOM 2664 N N . LEU B 1 174 ? -2.26 -6.273 -6.105 1 98.81 174 LEU B N 1
ATOM 2665 C CA . LEU B 1 174 ? -1.442 -7.465 -5.898 1 98.81 174 LEU B CA 1
ATOM 2666 C C . LEU B 1 174 ? -0.045 -7.27 -6.477 1 98.81 174 LEU B C 1
ATOM 2668 O O . LEU B 1 174 ? 0.103 -6.914 -7.648 1 98.81 174 LEU B O 1
ATOM 2672 N N . GLU B 1 175 ? 0.923 -7.398 -5.672 1 98.56 175 GLU B N 1
ATOM 2673 C CA . GLU B 1 175 ? 2.32 -7.539 -6.07 1 98.56 175 GLU B CA 1
ATOM 2674 C C . GLU B 1 175 ? 2.838 -8.945 -5.785 1 98.56 175 GLU B C 1
ATOM 2676 O O . GLU B 1 175 ? 3.016 -9.328 -4.629 1 98.56 175 GLU B O 1
ATOM 2681 N N . ILE B 1 176 ? 3.146 -9.656 -6.859 1 98.69 176 ILE B N 1
ATOM 2682 C CA . ILE B 1 176 ? 3.357 -11.094 -6.684 1 98.69 176 ILE B CA 1
ATOM 2683 C C . ILE B 1 176 ? 4.723 -11.484 -7.246 1 98.69 176 ILE B C 1
ATOM 2685 O O . ILE B 1 176 ? 5.078 -11.102 -8.359 1 98.69 176 ILE B O 1
ATOM 2689 N N . GLU B 1 177 ? 5.473 -12.141 -6.453 1 98.25 177 GLU B N 1
ATOM 2690 C CA . GLU B 1 177 ? 6.625 -12.922 -6.883 1 98.25 177 GLU B CA 1
ATOM 2691 C C . GLU B 1 177 ? 6.359 -14.422 -6.742 1 98.25 177 GLU B C 1
ATOM 2693 O O . GLU B 1 177 ? 5.852 -14.867 -5.715 1 98.25 177 GLU B O 1
ATOM 2698 N N . ALA B 1 178 ? 6.602 -15.18 -7.801 1 98.12 178 ALA B N 1
ATOM 2699 C CA . ALA B 1 178 ? 6.387 -16.625 -7.781 1 98.12 178 ALA B CA 1
ATOM 2700 C C . ALA B 1 178 ? 7.621 -17.375 -8.273 1 98.12 178 ALA B C 1
ATOM 2702 O O . ALA B 1 178 ? 8.273 -16.938 -9.227 1 98.12 178 ALA B O 1
ATOM 2703 N N . GLY B 1 179 ? 7.895 -18.453 -7.625 1 97.69 179 GLY B N 1
ATOM 2704 C CA . GLY B 1 179 ? 9.039 -19.266 -8 1 97.69 179 GLY B CA 1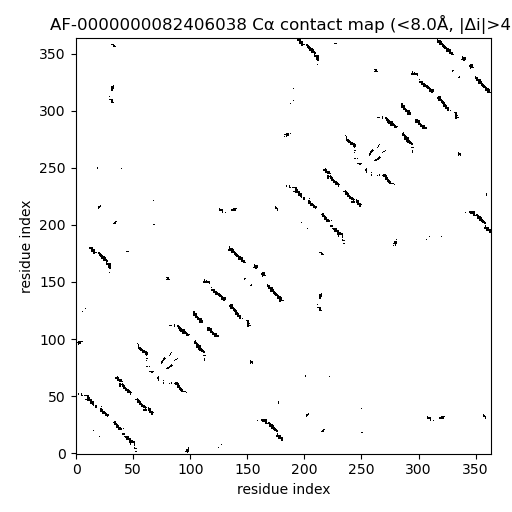
ATOM 2705 C C . GLY B 1 179 ? 8.656 -20.594 -8.641 1 97.69 179 GLY B C 1
ATOM 2706 O O . GLY B 1 179 ? 7.695 -21.234 -8.211 1 97.69 179 GLY B O 1
ATOM 2707 N N . LEU B 1 180 ? 9.445 -20.953 -9.641 1 96.94 180 LEU B N 1
ATOM 2708 C CA . LEU B 1 180 ? 9.234 -22.25 -10.281 1 96.94 180 LEU B CA 1
ATOM 2709 C C . LEU B 1 180 ? 9.68 -23.391 -9.375 1 96.94 180 LEU B C 1
ATOM 2711 O O . LEU B 1 180 ? 10.789 -23.344 -8.828 1 96.94 180 LEU B O 1
ATOM 2715 N N . GLN B 1 181 ? 8.711 -24.234 -9.164 1 94.94 181 GLN B N 1
ATOM 2716 C CA . GLN B 1 181 ? 9.055 -25.375 -8.328 1 94.94 181 GLN B CA 1
ATOM 2717 C C . GLN B 1 181 ? 9.828 -26.422 -9.117 1 94.94 181 GLN B C 1
ATOM 2719 O O . GLN B 1 181 ? 9.594 -26.609 -10.312 1 94.94 181 GLN B O 1
ATOM 2724 N N . ALA B 1 182 ? 10.883 -26.984 -8.461 1 82.5 182 ALA B N 1
ATOM 2725 C CA . ALA B 1 182 ? 11.703 -28.047 -9.055 1 82.5 182 ALA B CA 1
ATOM 2726 C C . ALA B 1 182 ? 10.875 -29.312 -9.297 1 82.5 182 ALA B C 1
ATOM 2728 O O . ALA B 1 182 ? 9.875 -29.547 -8.617 1 82.5 182 ALA B O 1
#

Organism: Rhodococcus erythropolis (NCBI:txid1833)

Radius of gyration: 21.67 Å; Cα contacts (8 Å, |Δi|>4): 960; chains: 2; bounding box: 50×62×46 Å

Secondary structure (DSSP, 8-state):
------S---SEEEEE-GGG-EEEEEEEETTTEEEEEEE--EEEEEEE-TTS-EEEEEEEEGGGEE-S-HHHHHHHTSTTTT-TTT--EEEEEEEEEEEETTEEEEEEEEEETTEEEEEEEEEEEEEEE--SSS--EEEEEEEEEEEGGGGT-----B-TTSSBSEEEEEEEEEEEEEEE--/------S-PPSEEEEE-GGG-EEEEEEEETTTEEEEEEE--EEEEEEE-TTS-EEEEEEEEGGGEE-S-HHHHHHHTSTTTT-TTT--EEEEEEEEEEEETTEEEEEEEEEETTEEEEEEEEEEEEEEE--SSS--EEEEEEEEEEEGGGGT-----B-TTSSBSEEEEEEEEEEEEEEE--

InterPro domains:
  IPR007372 Lipid/polyisoprenoid-binding, YceI-like [PF04264] (14-178)
  IPR007372 Lipid/polyisoprenoid-binding, YceI-like [SM00867] (13-179)
  IPR036761 Lipid/polyisoprenoid-binding, YceI-like superfamily [G3DSA:2.40.128.110] (13-180)
  IPR036761 Lipid/polyisoprenoid-binding, YceI-like superfamily [SSF101874] (12-178)